Protein AF-A0A815KUH8-F1 (afdb_monomer_lite)

Secondary structure (DSSP, 8-state):
-TTSEE-S---GGGEEEE--TTS-GGG-EEEE--GGG-EETT-TTS--TT-TT-TTTSTTTTTTT-SS-GGGS-GGGGSS-GGG--HHHHHHHHHHHH-THHHHHHHHHHHHHHHH-----S-SS-TT---GGGSHHHHHHHHHHHHHHHHHTT--TTTHHHHHHHHHHHHHHHHHHHTS-GGGSPPHHHHHHHHHHHHHHHS---S-HHHHHHHHHHHHH-TT--S--TT--HHHHHHHHHHHHHHHHHHHHHHH-TTEEEES-S--EEE-TT-TTEEEEEEEEEEEETTEEEEEEEEEEEEE-TTS--EEEEEEEEETTEEEEEEEEEE-HHHHTT--HHHHHHHHHHHHHHHHHS---

pLDDT: mean 70.58, std 14.93, range [36.62, 94.56]

InterPro domains:
  IPR000719 Protein kinase domain [PS50011] (1-203)
  IPR008271 Serine/threonine-protein kinase, active site [PS00108] (5-17)
  IPR011009 Protein kinase-like domain superfamily [SSF56112] (1-126)

Structure (mmCIF, N/CA/C/O backbone):
data_AF-A0A815KUH8-F1
#
_entry.id   AF-A0A815KUH8-F1
#
loop_
_atom_site.group_PDB
_atom_site.id
_atom_site.type_symbol
_atom_site.label_atom_id
_atom_site.label_alt_id
_atom_site.label_comp_id
_atom_site.label_asym_id
_atom_site.label_entity_id
_atom_site.label_seq_id
_atom_site.pdbx_PDB_ins_code
_atom_site.Cartn_x
_atom_site.Cartn_y
_atom_site.Cartn_z
_atom_site.occupancy
_atom_site.B_iso_or_equiv
_atom_site.auth_seq_id
_atom_site.auth_comp_id
_atom_site.auth_asym_id
_atom_site.auth_atom_id
_atom_site.pdbx_PDB_model_num
ATOM 1 N N . HIS A 1 1 ? -4.050 -6.808 -8.024 1.00 79.81 1 HIS A N 1
ATOM 2 C CA . HIS A 1 1 ? -2.701 -7.176 -8.506 1.00 79.81 1 HIS A CA 1
ATOM 3 C C . HIS A 1 1 ? -2.435 -8.672 -8.569 1.00 79.81 1 HIS A C 1
ATOM 5 O O . HIS A 1 1 ? -1.847 -9.075 -9.556 1.00 79.81 1 HIS A O 1
ATOM 11 N N . ALA A 1 2 ? -2.923 -9.505 -7.639 1.00 76.75 2 ALA A N 1
ATOM 12 C CA . ALA A 1 2 ? -2.721 -10.969 -7.655 1.00 76.75 2 ALA A CA 1
ATOM 13 C C . ALA A 1 2 ? -3.034 -11.692 -8.990 1.00 76.75 2 ALA A C 1
ATOM 15 O O . ALA A 1 2 ? -2.512 -12.766 -9.257 1.00 76.75 2 ALA A O 1
ATOM 16 N N . LYS A 1 3 ? -3.869 -11.103 -9.858 1.00 79.50 3 LYS A N 1
ATOM 17 C CA . LYS A 1 3 ? -4.164 -11.608 -11.212 1.00 79.50 3 LYS A CA 1
ATOM 18 C C . LYS A 1 3 ? -3.205 -11.095 -12.306 1.00 79.50 3 LYS A C 1
ATOM 20 O O . LYS A 1 3 ? -3.557 -11.166 -13.476 1.00 79.50 3 LYS A O 1
ATOM 25 N N . GLY A 1 4 ? -2.069 -10.495 -11.945 1.00 79.19 4 GLY A N 1
ATOM 26 C CA . GLY A 1 4 ? -1.145 -9.843 -12.885 1.00 79.19 4 GLY A CA 1
ATOM 27 C C . GLY A 1 4 ? -1.693 -8.555 -13.518 1.00 79.19 4 GLY A C 1
ATOM 28 O O . GLY A 1 4 ? -1.189 -8.110 -14.542 1.00 79.19 4 GLY A O 1
ATOM 29 N N . VAL A 1 5 ? -2.754 -7.959 -12.954 1.00 83.81 5 VAL A N 1
ATOM 30 C CA . VAL A 1 5 ? -3.423 -6.766 -13.513 1.00 83.81 5 VAL A CA 1
ATOM 31 C C . VAL A 1 5 ? -3.150 -5.536 -12.659 1.00 83.81 5 VAL A C 1
ATOM 33 O O . VAL A 1 5 ? -3.483 -5.559 -11.471 1.00 83.81 5 VAL A O 1
ATOM 36 N N . VAL A 1 6 ? -2.638 -4.468 -13.279 1.00 84.38 6 VAL A N 1
ATOM 37 C CA . VAL A 1 6 ? -2.450 -3.121 -12.702 1.00 84.38 6 VAL A CA 1
ATOM 38 C C . VAL A 1 6 ? -3.418 -2.152 -13.378 1.00 84.38 6 VAL A C 1
ATOM 40 O O . VAL A 1 6 ? -3.463 -2.086 -14.601 1.00 84.38 6 VAL A O 1
ATOM 43 N N . HIS A 1 7 ? -4.211 -1.396 -12.622 1.00 88.75 7 HIS A N 1
ATOM 44 C CA . HIS A 1 7 ? -5.289 -0.569 -13.170 1.00 88.75 7 HIS A CA 1
ATOM 45 C C . HIS A 1 7 ? -4.787 0.724 -13.829 1.00 88.75 7 HIS A C 1
ATOM 47 O O . HIS A 1 7 ? -5.290 1.112 -14.883 1.00 88.75 7 HIS A O 1
ATOM 53 N N . ARG A 1 8 ? -3.801 1.393 -13.220 1.00 84.38 8 ARG A N 1
ATOM 54 C CA . ARG A 1 8 ? -3.125 2.626 -13.678 1.00 84.38 8 ARG A CA 1
ATOM 55 C C . ARG A 1 8 ? -3.986 3.893 -13.766 1.00 84.38 8 ARG A C 1
ATOM 57 O O . ARG A 1 8 ? -3.487 4.929 -14.197 1.00 84.38 8 ARG A O 1
ATOM 64 N N . ASP A 1 9 ? -5.253 3.835 -13.368 1.00 86.50 9 ASP A N 1
ATOM 65 C CA . ASP A 1 9 ? -6.188 4.972 -13.425 1.00 86.50 9 ASP A CA 1
ATOM 66 C C . ASP A 1 9 ? -7.210 4.908 -12.284 1.00 86.50 9 ASP A C 1
ATOM 68 O O . ASP A 1 9 ? -8.407 5.122 -12.469 1.00 86.50 9 ASP A O 1
ATOM 72 N N . ILE A 1 10 ? -6.745 4.570 -11.082 1.00 89.25 10 ILE A N 1
ATOM 73 C CA . ILE A 1 10 ? -7.586 4.619 -9.889 1.00 89.25 10 ILE A CA 1
ATOM 74 C C . ILE A 1 10 ? -7.831 6.089 -9.521 1.00 89.25 10 ILE A C 1
ATOM 76 O O . ILE A 1 10 ? -6.906 6.872 -9.315 1.00 89.25 10 ILE A O 1
ATOM 80 N N . LYS A 1 11 ? -9.101 6.486 -9.465 1.00 88.44 11 LYS A N 1
ATOM 81 C CA . LYS A 1 11 ? -9.554 7.845 -9.128 1.00 88.44 11 LYS A CA 1
ATOM 82 C C . LYS A 1 11 ? -11.025 7.798 -8.707 1.00 88.44 11 LYS A C 1
ATOM 84 O O . LYS A 1 11 ? -11.705 6.845 -9.077 1.00 88.44 11 LYS A O 1
ATOM 89 N N . PRO A 1 12 ? -11.562 8.822 -8.018 1.00 89.75 12 PRO A N 1
ATOM 90 C CA . PRO A 1 12 ? -12.926 8.772 -7.486 1.00 89.75 12 PRO A CA 1
ATOM 91 C C . PRO A 1 12 ? -14.016 8.442 -8.517 1.00 89.75 12 PRO A C 1
ATOM 93 O O . PRO A 1 12 ? -14.928 7.689 -8.211 1.00 89.75 12 PRO A O 1
ATOM 96 N N . ILE A 1 13 ? -13.907 8.945 -9.752 1.00 89.19 13 ILE A N 1
ATOM 97 C CA . ILE A 1 13 ? -14.888 8.664 -10.819 1.00 89.19 13 ILE A CA 1
ATOM 98 C C . ILE A 1 13 ? -14.873 7.198 -11.301 1.00 89.19 13 ILE A C 1
ATOM 100 O O . ILE A 1 13 ? -15.851 6.744 -11.883 1.00 89.19 13 ILE A O 1
ATOM 104 N N . ASN A 1 14 ? -13.799 6.455 -11.015 1.00 93.25 14 ASN A N 1
ATOM 105 C CA . ASN A 1 14 ? -13.639 5.038 -11.356 1.00 93.25 14 ASN A CA 1
ATOM 106 C C . ASN A 1 14 ? -13.973 4.111 -10.169 1.00 93.25 14 ASN A C 1
ATOM 108 O O . ASN A 1 14 ? -13.653 2.923 -10.195 1.00 93.25 14 ASN A O 1
ATOM 112 N N . LEU A 1 15 ? -14.606 4.646 -9.119 1.00 93.38 15 LEU A N 1
ATOM 113 C CA . LEU A 1 15 ? -15.076 3.896 -7.958 1.00 93.38 15 LEU A CA 1
ATOM 114 C C . LEU A 1 15 ? -16.600 4.013 -7.862 1.00 93.38 15 LEU A C 1
ATOM 116 O O . LEU A 1 15 ? -17.138 5.104 -7.674 1.00 93.38 15 LEU A O 1
ATOM 120 N N . LEU A 1 16 ? -17.300 2.886 -7.970 1.00 93.50 16 LEU A N 1
ATOM 121 C CA . LEU A 1 16 ? -18.734 2.814 -7.705 1.00 93.50 16 LEU A CA 1
ATOM 122 C C . LEU A 1 16 ? -18.965 2.429 -6.251 1.00 93.50 16 LEU A C 1
ATOM 124 O O . LEU A 1 16 ? -18.347 1.494 -5.750 1.00 93.50 16 LEU A O 1
ATOM 128 N N . VAL A 1 17 ? -19.889 3.121 -5.595 1.00 92.00 17 VAL A N 1
ATOM 129 C CA . VAL A 1 17 ? -20.304 2.804 -4.228 1.00 92.00 17 VAL A CA 1
ATOM 130 C C . VAL A 1 17 ? -21.679 2.154 -4.290 1.00 92.00 17 VAL A C 1
ATOM 132 O O . VAL A 1 17 ? -22.651 2.790 -4.698 1.00 92.00 17 VAL A O 1
ATOM 135 N N . SER A 1 18 ? -21.753 0.886 -3.899 1.00 91.25 18 SER A N 1
ATOM 136 C CA . SER A 1 18 ? -23.008 0.177 -3.676 1.00 91.25 18 SER A CA 1
ATOM 137 C C . SER A 1 18 ? -23.374 0.306 -2.206 1.00 91.25 18 SER A C 1
ATOM 139 O O . SER A 1 18 ? -22.630 -0.131 -1.331 1.00 91.25 18 SER A O 1
ATOM 141 N N . CYS A 1 19 ? -24.507 0.939 -1.927 1.00 87.12 19 CYS A N 1
ATOM 142 C CA . CYS A 1 19 ? -25.014 1.108 -0.575 1.00 87.12 19 CYS A CA 1
ATOM 143 C C . CYS A 1 19 ? -26.530 0.918 -0.602 1.00 87.12 19 CYS A C 1
ATOM 145 O O . CYS A 1 19 ? -27.227 1.602 -1.357 1.00 87.12 19 CYS A O 1
ATOM 147 N N . ASP A 1 20 ? -27.040 -0.019 0.198 1.00 85.12 20 ASP A N 1
ATOM 148 C CA . ASP A 1 20 ? -28.472 -0.088 0.474 1.00 85.12 20 ASP A CA 1
ATOM 149 C C . ASP A 1 20 ? -28.821 1.057 1.428 1.00 85.12 20 ASP A C 1
ATOM 151 O O . ASP A 1 20 ? -28.221 1.201 2.490 1.00 85.12 20 ASP A O 1
ATOM 155 N N . VAL A 1 21 ? -29.810 1.866 1.049 1.00 81.44 21 VAL A N 1
ATOM 156 C CA . VAL A 1 21 ? -30.283 3.028 1.817 1.00 81.44 21 VAL A CA 1
ATOM 157 C C . VAL A 1 21 ? -30.709 2.640 3.239 1.00 81.44 21 VAL A C 1
ATOM 159 O O . VAL A 1 21 ? -30.690 3.480 4.137 1.00 81.44 21 VAL A O 1
ATOM 162 N N . ASN A 1 22 ? -31.090 1.377 3.450 1.00 83.88 22 ASN A N 1
ATOM 163 C CA . ASN A 1 22 ? -31.514 0.858 4.748 1.00 83.88 22 ASN A CA 1
ATOM 164 C C . ASN A 1 22 ? -30.410 0.103 5.503 1.00 83.88 22 ASN A C 1
ATOM 166 O O . ASN A 1 22 ? -30.633 -0.287 6.652 1.00 83.88 22 ASN A O 1
ATOM 170 N N . ALA A 1 23 ? -29.254 -0.135 4.882 1.00 79.25 23 ALA A N 1
ATOM 171 C CA . ALA A 1 23 ? -28.145 -0.832 5.515 1.00 79.25 23 ALA A CA 1
ATOM 172 C C . ALA A 1 23 ? -27.168 0.158 6.179 1.00 79.25 23 ALA A C 1
ATOM 174 O O . ALA A 1 23 ? -27.081 1.320 5.772 1.00 79.25 23 ALA A O 1
ATOM 175 N N . PRO A 1 24 ? -26.431 -0.274 7.219 1.00 76.62 24 PRO A N 1
ATOM 176 C CA . PRO A 1 24 ? -25.364 0.530 7.802 1.00 76.62 24 PRO A CA 1
ATOM 177 C C . PRO A 1 24 ? -24.314 0.902 6.745 1.00 76.62 24 PRO A C 1
ATOM 179 O O . PRO A 1 24 ? -23.980 0.093 5.884 1.00 76.62 24 PRO A O 1
ATOM 182 N N . ILE A 1 25 ? -23.754 2.111 6.811 1.00 74.88 25 ILE A N 1
ATOM 183 C CA . ILE A 1 25 ? -22.770 2.577 5.818 1.00 74.88 25 ILE A CA 1
ATOM 184 C C . ILE A 1 25 ? -21.497 1.717 5.804 1.00 74.88 25 ILE A C 1
ATOM 186 O O . ILE A 1 25 ? -20.798 1.645 4.799 1.00 74.88 25 ILE A O 1
ATOM 190 N N . GLU A 1 26 ? -21.217 1.024 6.905 1.00 72.94 26 GLU A N 1
ATOM 191 C CA . GLU A 1 26 ? -20.121 0.072 7.051 1.00 72.94 26 GLU A CA 1
ATOM 192 C C . GLU A 1 26 ? -20.285 -1.167 6.162 1.00 72.94 26 GLU A C 1
ATOM 194 O O . GLU A 1 26 ? -19.312 -1.887 5.948 1.00 72.94 26 GLU A O 1
ATOM 199 N N . THR A 1 27 ? -21.492 -1.422 5.643 1.00 77.50 27 THR A N 1
ATOM 200 C CA . THR A 1 27 ? -21.754 -2.483 4.661 1.00 77.50 27 THR A CA 1
ATOM 201 C C . THR A 1 27 ? -21.706 -1.974 3.223 1.00 77.50 27 THR A C 1
ATOM 203 O O . THR A 1 27 ? -22.046 -2.726 2.313 1.00 77.50 27 THR A O 1
ATOM 206 N N . ALA A 1 28 ? -21.347 -0.705 2.998 1.00 86.00 28 ALA A N 1
ATOM 207 C CA . ALA A 1 28 ? -21.173 -0.187 1.651 1.00 86.00 28 ALA A CA 1
ATOM 208 C C . ALA A 1 28 ? -20.002 -0.897 0.961 1.00 86.00 28 ALA A C 1
ATOM 210 O O . ALA A 1 28 ? -18.913 -1.037 1.520 1.00 86.00 28 ALA A O 1
ATOM 211 N N . GLU A 1 29 ? -20.222 -1.313 -0.278 1.00 88.56 29 GLU A N 1
ATOM 212 C CA . GLU A 1 29 ? -19.216 -1.973 -1.100 1.00 88.56 29 GLU A CA 1
ATOM 213 C C . GLU A 1 29 ? -18.670 -0.987 -2.130 1.00 88.56 29 GLU A C 1
ATOM 215 O O . GLU A 1 29 ? -19.421 -0.229 -2.752 1.00 88.56 29 GLU A O 1
ATOM 220 N N . ILE A 1 30 ? -17.352 -1.006 -2.331 1.00 90.75 30 ILE A N 1
ATOM 221 C CA . ILE A 1 30 ? -16.681 -0.176 -3.331 1.00 90.75 30 ILE A CA 1
ATOM 222 C C . ILE A 1 30 ? -16.212 -1.075 -4.471 1.00 90.75 30 ILE A C 1
ATOM 224 O O . ILE A 1 30 ? -15.398 -1.975 -4.275 1.00 90.75 30 ILE A O 1
ATOM 228 N N . TYR A 1 31 ? -16.702 -0.797 -5.674 1.00 93.75 31 TYR A N 1
ATOM 229 C CA . TYR A 1 31 ? -16.341 -1.505 -6.894 1.00 93.75 31 TYR A CA 1
ATOM 230 C C . TYR A 1 31 ? -15.423 -0.639 -7.750 1.00 93.75 31 TYR A C 1
ATOM 232 O O . TYR A 1 31 ? -15.769 0.485 -8.115 1.00 93.75 31 TYR A O 1
ATOM 240 N N . VAL A 1 32 ? -14.262 -1.182 -8.105 1.00 93.69 32 VAL A N 1
ATOM 241 C CA . VAL A 1 32 ? -13.340 -0.555 -9.057 1.00 93.69 32 VAL A CA 1
ATOM 242 C C . VAL A 1 32 ? -13.814 -0.853 -10.480 1.00 93.69 32 VAL A C 1
ATOM 244 O O . VAL A 1 32 ? -14.068 -2.010 -10.820 1.00 93.69 32 VAL A O 1
ATOM 247 N N . ILE A 1 33 ? -13.934 0.183 -11.307 1.00 94.06 33 ILE A N 1
ATOM 248 C CA . ILE A 1 33 ? -14.386 0.097 -12.702 1.00 94.06 33 ILE A CA 1
ATOM 249 C C . ILE A 1 33 ? -13.399 0.785 -13.651 1.00 94.06 33 ILE A C 1
ATOM 251 O O . ILE A 1 33 ? -12.510 1.495 -13.211 1.00 94.06 33 ILE A O 1
ATOM 255 N N . ASP A 1 34 ? -13.622 0.633 -14.959 1.00 88.88 34 ASP A N 1
ATOM 256 C CA . ASP A 1 34 ? -12.834 1.274 -16.024 1.00 88.88 34 ASP A CA 1
ATOM 257 C C . ASP A 1 34 ? -11.366 0.807 -16.115 1.00 88.88 34 ASP A C 1
ATOM 259 O O . ASP A 1 34 ? -10.404 1.569 -16.043 1.00 88.88 34 ASP A O 1
ATOM 263 N N . PHE A 1 35 ? -11.195 -0.487 -16.391 1.00 88.75 35 PHE A N 1
ATOM 264 C CA . PHE A 1 35 ? -9.897 -1.109 -16.679 1.00 88.75 35 PHE A CA 1
ATOM 265 C C . PHE A 1 35 ? -9.373 -0.800 -18.096 1.00 88.75 35 PHE A C 1
ATOM 267 O O . PHE A 1 35 ? -8.458 -1.477 -18.569 1.00 88.75 35 PHE A O 1
ATOM 274 N N . GLY A 1 36 ? -9.924 0.199 -18.798 1.00 82.19 36 GLY A N 1
ATOM 275 C CA . GLY A 1 36 ? -9.525 0.558 -20.166 1.00 82.19 36 GLY A CA 1
ATOM 276 C C . GLY A 1 36 ? -8.060 0.991 -20.290 1.00 82.19 36 GLY A C 1
ATOM 277 O O . GLY A 1 36 ? -7.472 0.892 -21.365 1.00 82.19 36 GLY A O 1
ATOM 278 N N . LEU A 1 37 ? -7.461 1.426 -19.177 1.00 79.19 37 LEU A N 1
ATOM 279 C CA . LEU A 1 37 ? -6.047 1.775 -19.065 1.00 79.19 37 LEU A CA 1
ATOM 280 C C . LEU A 1 37 ? -5.226 0.735 -18.301 1.00 79.19 37 LEU A C 1
ATOM 282 O O . LEU A 1 37 ? -4.068 1.006 -17.998 1.00 79.19 37 LEU A O 1
ATOM 286 N N . SER A 1 38 ? -5.764 -0.447 -18.009 1.00 83.69 38 SER A N 1
ATOM 287 C CA . SER A 1 38 ? -5.038 -1.474 -17.258 1.00 83.69 38 SER A CA 1
ATOM 288 C C . SER A 1 38 ? -3.821 -2.029 -18.015 1.00 83.69 38 SER A C 1
ATOM 290 O O . SER A 1 38 ? -3.730 -1.929 -19.237 1.00 83.69 38 SER A O 1
ATOM 292 N N . TYR A 1 39 ? -2.842 -2.531 -17.265 1.00 81.69 39 TYR A N 1
ATOM 293 C CA . TYR A 1 39 ? -1.729 -3.362 -17.727 1.00 81.69 39 TYR A CA 1
ATOM 294 C C . TYR A 1 39 ? -1.983 -4.795 -17.258 1.00 81.69 39 TYR A C 1
ATOM 296 O O . TYR A 1 39 ? -2.408 -4.985 -16.115 1.00 81.69 39 TYR A O 1
ATOM 304 N N . ILE A 1 40 ? -1.732 -5.778 -18.121 1.00 81.50 40 ILE A N 1
ATOM 305 C CA . ILE A 1 40 ? -1.941 -7.201 -17.849 1.00 81.50 40 ILE A CA 1
ATOM 306 C C . ILE A 1 40 ? -0.650 -7.954 -18.162 1.00 81.50 40 ILE A C 1
ATOM 308 O O . ILE A 1 40 ? -0.232 -8.069 -19.314 1.00 81.50 40 ILE A O 1
ATOM 312 N N . GLU A 1 41 ? -0.038 -8.508 -17.123 1.00 68.06 41 GLU A N 1
ATOM 313 C CA . GLU A 1 41 ? 1.156 -9.335 -17.230 1.00 68.06 41 GLU A CA 1
ATOM 314 C C . GLU A 1 41 ? 0.902 -10.556 -18.136 1.00 68.06 41 GLU A C 1
ATOM 316 O O . GLU A 1 41 ? -0.143 -11.203 -18.053 1.00 68.06 41 GLU A O 1
ATOM 321 N N . ASN A 1 42 ? 1.864 -10.875 -19.010 1.00 63.38 42 ASN A N 1
ATOM 322 C CA . ASN A 1 42 ? 1.830 -12.013 -19.945 1.00 63.38 42 ASN A CA 1
ATOM 323 C C . ASN A 1 42 ? 0.803 -11.941 -21.089 1.00 63.38 42 ASN A C 1
ATOM 325 O O . ASN A 1 42 ? 0.486 -12.966 -21.697 1.00 63.38 42 ASN A O 1
ATOM 329 N N . ARG A 1 43 ? 0.302 -10.752 -21.440 1.00 58.91 43 ARG A N 1
ATOM 330 C CA . ARG A 1 43 ? -0.521 -10.574 -22.644 1.00 58.91 43 ARG A CA 1
ATOM 331 C C . ARG A 1 43 ? 0.338 -10.067 -23.810 1.00 58.91 43 ARG A C 1
ATOM 333 O O . ARG A 1 43 ? 0.861 -8.962 -23.752 1.00 58.91 43 ARG A O 1
ATOM 340 N N . GLU A 1 44 ? 0.464 -10.861 -24.879 1.00 50.47 44 GLU A N 1
ATOM 341 C CA . GLU A 1 44 ? 1.235 -10.498 -26.092 1.00 50.47 44 GLU A CA 1
ATOM 342 C C . GLU A 1 44 ? 0.698 -9.231 -26.788 1.00 50.47 44 GLU A C 1
ATOM 344 O O . GLU A 1 44 ? 1.456 -8.491 -27.411 1.00 50.47 44 GLU A O 1
ATOM 349 N N . ASP A 1 45 ? -0.602 -8.962 -26.629 1.00 50.34 45 ASP A N 1
ATOM 350 C CA . ASP A 1 45 ? -1.309 -7.809 -27.197 1.00 50.34 45 ASP A CA 1
ATOM 351 C C . ASP A 1 45 ? -1.359 -6.593 -26.263 1.00 50.34 45 ASP A C 1
ATOM 353 O O . ASP A 1 45 ? -2.030 -5.604 -26.587 1.00 50.34 45 ASP A O 1
ATOM 357 N N . ASP A 1 46 ? -0.741 -6.658 -25.075 1.00 51.38 46 ASP A N 1
ATOM 358 C CA . ASP A 1 46 ? -0.791 -5.518 -24.167 1.00 51.38 46 ASP A CA 1
ATOM 359 C C . ASP A 1 46 ? -0.099 -4.348 -24.851 1.00 51.38 46 ASP A C 1
ATOM 361 O O . ASP A 1 46 ? 1.073 -4.454 -25.218 1.00 51.38 46 ASP A O 1
ATOM 365 N N . VAL A 1 47 ? -0.875 -3.282 -25.103 1.00 50.16 47 VAL A N 1
ATOM 366 C CA . VAL A 1 47 ? -0.516 -2.169 -25.989 1.00 50.16 47 VAL A CA 1
ATOM 367 C C . VAL A 1 47 ? 0.940 -1.833 -25.763 1.00 50.16 47 VAL A C 1
ATOM 369 O O . VAL A 1 47 ? 1.301 -1.342 -24.692 1.00 50.16 47 VAL A O 1
ATOM 372 N N . ASP A 1 48 ? 1.760 -2.158 -26.761 1.00 46.62 48 ASP A N 1
ATOM 373 C CA . ASP A 1 48 ? 3.198 -2.079 -26.647 1.00 46.62 48 ASP A CA 1
ATOM 374 C C . ASP A 1 48 ? 3.607 -0.609 -26.512 1.00 46.62 48 ASP A C 1
ATOM 376 O O . ASP A 1 48 ? 3.907 0.087 -27.487 1.00 46.62 48 ASP A O 1
ATOM 380 N N . LEU A 1 49 ? 3.596 -0.118 -25.270 1.00 47.50 49 LEU A N 1
ATOM 381 C CA . LEU A 1 49 ? 4.076 1.202 -24.882 1.00 47.50 49 LEU A CA 1
ATOM 382 C C . LEU A 1 49 ? 5.580 1.341 -25.168 1.00 47.50 49 LEU A C 1
ATOM 384 O O . LEU A 1 49 ? 6.111 2.443 -25.034 1.00 47.50 49 LEU A O 1
ATOM 388 N N . THR A 1 50 ? 6.263 0.253 -25.558 1.00 41.12 50 THR A N 1
ATOM 389 C CA . THR A 1 50 ? 7.658 0.259 -26.006 1.00 41.12 50 THR A CA 1
ATOM 390 C C . THR A 1 50 ? 7.809 0.593 -27.493 1.00 41.12 50 THR A C 1
ATOM 392 O O . THR A 1 50 ? 8.893 1.003 -27.913 1.00 41.12 50 THR A O 1
ATOM 395 N N . SER A 1 51 ? 6.727 0.563 -28.284 1.00 44.06 51 SER A N 1
ATOM 396 C CA . SER A 1 51 ? 6.737 0.953 -29.701 1.00 44.06 51 SER A CA 1
ATOM 397 C C . SER A 1 51 ? 6.733 2.483 -29.881 1.00 44.06 51 SER A C 1
ATOM 399 O O . SER A 1 51 ? 5.866 3.091 -30.508 1.00 44.06 51 SER A O 1
ATOM 401 N N . PHE A 1 52 ? 7.775 3.143 -29.365 1.00 47.81 52 PHE A N 1
ATOM 402 C CA . PHE A 1 52 ? 8.041 4.582 -29.516 1.00 47.81 52 PHE A CA 1
ATOM 403 C C . PHE A 1 52 ? 8.227 5.044 -30.982 1.00 47.81 52 PHE A C 1
ATOM 405 O O . PHE A 1 52 ? 8.469 6.231 -31.224 1.00 47.81 52 PHE A O 1
ATOM 412 N N . GLU A 1 53 ? 8.140 4.129 -31.952 1.00 40.91 53 GLU A N 1
ATOM 413 C CA . GLU A 1 53 ? 8.381 4.355 -33.380 1.00 40.91 53 GLU A CA 1
ATOM 414 C C . GLU A 1 53 ? 7.103 4.581 -34.210 1.00 40.91 53 GLU A C 1
ATOM 416 O O . GLU A 1 53 ? 7.182 5.191 -35.275 1.00 40.91 53 GLU A O 1
ATOM 421 N N . LYS A 1 54 ? 5.899 4.231 -33.729 1.00 41.69 54 LYS A N 1
ATOM 422 C CA . LYS A 1 54 ? 4.634 4.596 -34.416 1.00 41.69 54 LYS A CA 1
ATOM 423 C C . LYS A 1 54 ? 4.115 5.959 -33.937 1.00 41.69 54 LYS A C 1
ATOM 425 O O . LYS A 1 54 ? 3.050 6.088 -33.337 1.00 41.69 54 LYS A O 1
ATOM 430 N N . LYS A 1 55 ? 4.919 6.991 -34.200 1.00 43.00 55 LYS A N 1
ATOM 431 C CA . LYS A 1 55 ? 4.890 8.306 -33.538 1.00 43.00 55 LYS A CA 1
ATOM 432 C C . LYS A 1 55 ? 3.858 9.339 -34.012 1.00 43.00 55 LYS A C 1
ATOM 434 O O . LYS A 1 55 ? 3.736 10.359 -33.355 1.00 43.00 55 LYS A O 1
ATOM 439 N N . GLU A 1 56 ? 3.084 9.127 -35.076 1.00 40.28 56 GLU A N 1
ATOM 440 C CA . GLU A 1 56 ? 2.190 10.200 -35.578 1.00 40.28 56 GLU A CA 1
ATOM 441 C C . GLU A 1 56 ? 0.696 10.001 -35.299 1.00 40.28 56 GLU A C 1
ATOM 443 O O . GLU A 1 56 ? -0.035 10.982 -35.194 1.00 40.28 56 GLU A O 1
ATOM 448 N N . LYS A 1 57 ? 0.220 8.768 -35.090 1.00 38.97 57 LYS A N 1
ATOM 449 C CA . LYS A 1 57 ? -1.207 8.532 -34.791 1.00 38.97 57 LYS A CA 1
ATOM 450 C C . LYS A 1 57 ? -1.543 8.610 -33.299 1.00 38.97 57 LYS A C 1
ATOM 452 O O . LYS A 1 57 ? -2.673 8.928 -32.949 1.00 38.97 57 LYS A O 1
ATOM 457 N N . TYR A 1 58 ? -0.555 8.366 -32.437 1.00 39.34 58 TYR A N 1
ATOM 458 C CA . TYR A 1 58 ? -0.710 8.377 -30.978 1.00 39.34 58 TYR A CA 1
ATOM 459 C C . TYR A 1 58 ? -0.298 9.698 -30.318 1.00 39.34 58 TYR A C 1
ATOM 461 O O . TYR A 1 58 ? -0.668 9.922 -29.175 1.00 39.34 58 TYR A O 1
ATOM 469 N N . GLU A 1 59 ? 0.420 10.594 -31.010 1.00 38.56 59 GLU A N 1
ATOM 470 C CA . GLU A 1 59 ? 0.749 11.930 -30.479 1.00 38.56 59 GLU A CA 1
ATOM 471 C C . GLU A 1 59 ? -0.465 12.886 -30.473 1.00 38.56 59 GLU A C 1
ATOM 473 O O . GLU A 1 59 ? -0.473 13.843 -29.702 1.00 38.56 59 GLU A O 1
ATOM 478 N N . GLN A 1 60 ? -1.517 12.610 -31.260 1.00 38.47 60 GLN A N 1
ATOM 479 C CA . GLN A 1 60 ? -2.788 13.357 -31.208 1.00 38.47 60 GLN A CA 1
ATOM 480 C C . GLN A 1 60 ? -3.723 12.897 -30.084 1.00 38.47 60 GLN A C 1
ATOM 482 O O . GLN A 1 60 ? -4.534 13.680 -29.594 1.00 38.47 60 GLN A O 1
ATOM 487 N N . THR A 1 61 ? -3.606 11.648 -29.637 1.00 36.78 61 THR A N 1
ATOM 488 C CA . THR A 1 61 ? -4.242 11.202 -28.399 1.00 36.78 61 THR A CA 1
ATOM 489 C C . THR A 1 61 ? -3.282 11.514 -27.269 1.00 36.78 61 THR A C 1
ATOM 491 O O . THR A 1 61 ? -2.258 10.863 -27.137 1.00 36.78 61 THR A O 1
ATOM 494 N N . CYS A 1 62 ? -3.584 12.524 -26.471 1.00 37.91 62 CYS A N 1
ATOM 495 C CA . CYS A 1 62 ? -2.795 13.047 -25.362 1.00 37.91 62 CYS A CA 1
ATOM 496 C C . CYS A 1 62 ? -2.422 12.022 -24.248 1.00 37.91 62 CYS A C 1
ATOM 498 O O . CYS A 1 62 ? -2.476 12.366 -23.079 1.00 37.91 62 CYS A O 1
ATOM 500 N N . PHE A 1 63 ? -2.016 10.780 -24.518 1.00 39.38 63 PHE A N 1
ATOM 501 C CA . PHE A 1 63 ? -1.826 9.689 -23.550 1.00 39.38 63 PHE A CA 1
ATOM 502 C C . PHE A 1 63 ? -0.775 9.981 -22.468 1.00 39.38 63 PHE A C 1
ATOM 504 O O . PHE A 1 63 ? -0.927 9.551 -21.334 1.00 39.38 63 PHE A O 1
ATOM 511 N N . GLY A 1 64 ? 0.272 10.759 -22.766 1.00 38.72 64 GLY A N 1
ATOM 512 C CA . GLY A 1 64 ? 1.238 11.203 -21.745 1.00 38.72 64 GLY A CA 1
ATOM 513 C C . GLY A 1 64 ? 0.696 12.302 -20.820 1.00 38.72 64 GLY A C 1
ATOM 514 O O . GLY A 1 64 ? 1.104 12.402 -19.666 1.00 38.72 64 GLY A O 1
ATOM 515 N N . ALA A 1 65 ? -0.257 13.100 -21.307 1.00 40.03 65 ALA A N 1
ATOM 516 C CA . ALA A 1 65 ? -0.930 14.143 -20.535 1.00 40.03 65 ALA A CA 1
ATOM 517 C C . ALA A 1 65 ? -2.228 13.642 -19.860 1.00 40.03 65 ALA A C 1
ATOM 519 O O . ALA A 1 65 ? -2.658 14.223 -18.868 1.00 40.03 65 ALA A O 1
ATOM 520 N N . THR A 1 66 ? -2.804 12.524 -20.319 1.00 42.44 66 THR A N 1
ATOM 521 C CA . THR A 1 66 ? -4.196 12.103 -20.044 1.00 42.44 66 THR A CA 1
ATOM 522 C C . THR A 1 66 ? -4.271 10.703 -19.422 1.00 42.44 66 THR A C 1
ATOM 524 O O . THR A 1 66 ? -4.929 9.818 -19.949 1.00 42.44 66 THR A O 1
ATOM 527 N N . ILE A 1 67 ? -3.587 10.474 -18.302 1.00 46.94 67 ILE A N 1
ATOM 528 C CA . ILE A 1 67 ? -3.833 9.311 -17.429 1.00 46.94 67 ILE A CA 1
ATOM 529 C C . ILE A 1 67 ? -4.311 9.847 -16.078 1.00 46.94 67 ILE A C 1
ATOM 531 O O . ILE A 1 67 ? -3.515 10.086 -15.184 1.00 46.94 67 ILE A O 1
ATOM 535 N N . GLY A 1 68 ? -5.596 10.165 -15.943 1.00 51.09 68 GLY A N 1
ATOM 536 C CA . GLY A 1 68 ? -6.160 10.632 -14.668 1.00 51.09 68 GLY A CA 1
ATOM 537 C C . GLY A 1 68 ? -5.654 12.000 -14.174 1.00 51.09 68 GLY A C 1
ATOM 538 O O . GLY A 1 68 ? -4.763 12.626 -14.758 1.00 51.09 68 GLY A O 1
ATOM 539 N N . ASN A 1 69 ? -6.265 12.505 -13.100 1.00 60.75 69 ASN A N 1
ATOM 540 C CA . ASN A 1 69 ? -5.860 13.757 -12.454 1.00 60.75 69 ASN A CA 1
ATOM 541 C C . ASN A 1 69 ? -4.459 13.578 -11.827 1.00 60.75 69 ASN A C 1
ATOM 543 O O . ASN A 1 69 ? -4.210 12.589 -11.141 1.00 60.75 69 ASN A O 1
ATOM 547 N N . PHE A 1 70 ? -3.549 14.524 -12.091 1.00 67.12 70 PHE A N 1
ATOM 548 C CA . PHE A 1 70 ? -2.141 14.497 -11.673 1.00 67.12 70 PHE A CA 1
ATOM 549 C C . PHE A 1 70 ? -1.942 14.262 -10.177 1.00 67.12 70 PHE A C 1
ATOM 551 O O . PHE A 1 70 ? -0.917 13.710 -9.797 1.00 67.12 70 PHE A O 1
ATOM 558 N N . PHE A 1 71 ? -2.915 14.637 -9.348 1.00 65.31 71 PHE A N 1
ATOM 559 C CA . PHE A 1 71 ? -2.902 14.382 -7.912 1.00 65.31 71 PHE A CA 1
ATOM 560 C C . PHE A 1 71 ? -2.901 12.895 -7.533 1.00 65.31 71 PHE A C 1
ATOM 562 O O . PHE A 1 71 ? -2.314 12.521 -6.526 1.00 65.31 71 PHE A O 1
ATOM 569 N N . PHE A 1 72 ? -3.560 12.046 -8.325 1.00 66.88 72 PHE A N 1
ATOM 570 C CA . PHE A 1 72 ? -3.671 10.610 -8.045 1.00 66.88 72 PHE A CA 1
ATOM 571 C C . PHE A 1 72 ? -2.548 9.797 -8.696 1.00 66.88 72 PHE A C 1
ATOM 573 O O . PHE A 1 72 ? -2.543 8.575 -8.593 1.00 66.88 72 PHE A O 1
ATOM 580 N N . ARG A 1 73 ? -1.614 10.445 -9.403 1.00 70.50 73 ARG A N 1
ATOM 581 C CA . ARG A 1 73 ? -0.495 9.760 -10.064 1.00 70.50 73 ARG A CA 1
ATOM 582 C C . ARG A 1 73 ? 0.643 9.506 -9.079 1.00 70.50 73 ARG A C 1
ATOM 584 O O . ARG A 1 73 ? 0.659 10.028 -7.973 1.00 70.50 73 ARG A O 1
ATOM 591 N N . VAL A 1 74 ? 1.648 8.753 -9.510 1.00 65.94 74 VAL A N 1
ATOM 592 C CA . VAL A 1 74 ? 2.943 8.731 -8.818 1.00 65.94 74 VAL A CA 1
ATOM 593 C C . VAL A 1 74 ? 3.797 9.928 -9.262 1.00 65.94 74 VAL A C 1
ATOM 595 O O . VAL A 1 74 ? 3.738 10.306 -10.439 1.00 65.94 74 VAL A O 1
ATOM 598 N N . PRO A 1 75 ? 4.618 10.529 -8.379 1.00 62.47 75 PRO A N 1
ATOM 599 C CA . PRO A 1 75 ? 5.430 11.706 -8.709 1.00 62.47 75 PRO A CA 1
ATOM 600 C C . PRO A 1 75 ? 6.332 11.529 -9.943 1.00 62.47 75 PRO A C 1
ATOM 602 O O . PRO A 1 75 ? 6.546 12.480 -10.694 1.00 62.47 75 PRO A O 1
ATOM 605 N N . GLN A 1 76 ? 6.809 10.305 -10.195 1.00 67.38 76 GLN A N 1
ATOM 606 C CA . GLN A 1 76 ? 7.654 9.920 -11.336 1.00 67.38 76 GLN A CA 1
ATOM 607 C C . GLN A 1 76 ? 6.990 10.160 -12.690 1.00 67.38 76 GLN A C 1
ATOM 609 O O . GLN A 1 76 ? 7.681 10.382 -13.679 1.00 67.38 76 GLN A O 1
ATOM 614 N N . LEU A 1 77 ? 5.658 10.104 -12.759 1.00 63.31 77 LEU A N 1
ATOM 615 C CA . LEU A 1 77 ? 4.924 10.290 -14.010 1.00 63.31 77 LEU A CA 1
ATOM 616 C C . LEU A 1 77 ? 4.764 11.771 -14.386 1.00 63.31 77 LEU A C 1
ATOM 618 O O . LEU A 1 77 ? 4.224 12.065 -15.453 1.00 63.31 77 LEU A O 1
ATOM 622 N N . ASN A 1 78 ? 5.232 12.692 -13.536 1.00 59.56 78 ASN A N 1
ATOM 623 C CA . ASN A 1 78 ? 5.098 14.136 -13.730 1.00 59.56 78 ASN A CA 1
ATOM 624 C C . ASN A 1 78 ? 6.325 14.787 -14.398 1.00 59.56 78 ASN A C 1
ATOM 626 O O . ASN A 1 78 ? 6.301 15.990 -14.664 1.00 59.56 78 ASN A O 1
ATOM 630 N N . SER A 1 79 ? 7.404 14.041 -14.666 1.00 50.97 79 SER A N 1
ATOM 631 C CA . SER A 1 79 ? 8.672 14.602 -15.143 1.00 50.97 79 SER A CA 1
ATOM 632 C C . SER A 1 79 ? 8.802 14.608 -16.675 1.00 50.97 79 SER A C 1
ATOM 634 O O . SER A 1 79 ? 8.905 13.569 -17.313 1.00 50.97 79 SER A O 1
ATOM 636 N N . ALA A 1 80 ? 8.872 15.830 -17.223 1.00 48.44 80 ALA A N 1
ATOM 637 C CA . ALA A 1 80 ? 9.351 16.227 -18.554 1.00 48.44 80 ALA A CA 1
ATOM 638 C C . ALA A 1 80 ? 8.698 15.579 -19.794 1.00 48.44 80 ALA A C 1
ATOM 640 O O . ALA A 1 80 ? 8.150 14.482 -19.788 1.00 48.44 80 ALA A O 1
ATOM 641 N N . SER A 1 81 ? 8.757 16.287 -20.930 1.00 53.78 81 SER A N 1
ATOM 642 C CA . SER A 1 81 ? 8.287 15.714 -22.192 1.00 53.78 81 SER A CA 1
ATOM 643 C C . SER A 1 81 ? 9.076 14.430 -22.467 1.00 53.78 81 SER A C 1
ATOM 645 O O . SER A 1 81 ? 10.306 14.460 -22.528 1.00 53.78 81 SER A O 1
ATOM 647 N N . ILE A 1 82 ? 8.377 13.313 -22.686 1.00 56.50 82 ILE A N 1
ATOM 648 C CA . ILE A 1 82 ? 8.961 12.003 -23.043 1.00 56.50 82 ILE A CA 1
ATOM 649 C C . ILE A 1 82 ? 9.968 12.126 -24.210 1.00 56.50 82 ILE A C 1
ATOM 651 O O . ILE A 1 82 ? 10.878 11.309 -24.364 1.00 56.50 82 ILE A O 1
ATOM 655 N N . LYS A 1 83 ? 9.837 13.184 -25.026 1.00 55.59 83 LYS A N 1
ATOM 656 C CA . LYS A 1 83 ? 10.732 13.529 -26.136 1.00 55.59 83 LYS A CA 1
ATOM 657 C C . LYS A 1 83 ? 12.171 13.859 -25.699 1.00 55.59 83 LYS A C 1
ATOM 659 O O . LYS A 1 83 ? 13.063 13.720 -26.527 1.00 55.59 83 LYS A O 1
ATOM 664 N N . GLN A 1 84 ? 12.406 14.244 -24.444 1.00 60.38 84 GLN A N 1
ATOM 665 C CA . GLN A 1 84 ? 13.723 14.645 -23.920 1.00 60.38 84 GLN A CA 1
ATOM 666 C C . GLN A 1 84 ? 14.412 13.571 -23.057 1.00 60.38 84 GLN A C 1
ATOM 668 O O . GLN A 1 84 ? 15.559 13.762 -22.669 1.00 60.38 84 GLN A O 1
ATOM 673 N N . MET A 1 85 ? 13.748 12.443 -22.778 1.00 68.25 85 MET A N 1
ATOM 674 C CA . MET A 1 85 ? 14.302 11.357 -21.958 1.00 68.25 85 MET A CA 1
ATOM 675 C C . MET A 1 85 ? 15.249 10.441 -22.746 1.00 68.25 85 MET A C 1
ATOM 677 O O . MET A 1 85 ? 14.982 10.072 -23.897 1.00 68.25 85 MET A O 1
ATOM 681 N N . THR A 1 86 ? 16.319 10.003 -22.089 1.00 75.19 86 THR A N 1
ATOM 682 C CA . THR A 1 86 ? 17.224 8.944 -22.553 1.00 75.19 86 THR A CA 1
ATOM 683 C C . THR A 1 86 ? 16.516 7.583 -22.608 1.00 75.19 86 THR A C 1
ATOM 685 O O . THR A 1 86 ? 15.481 7.369 -21.978 1.00 75.19 86 THR A O 1
ATOM 688 N N . ALA A 1 87 ? 17.075 6.620 -23.351 1.00 71.00 87 ALA A N 1
ATOM 689 C CA . ALA A 1 87 ? 16.524 5.259 -23.418 1.00 71.00 87 ALA A CA 1
ATOM 690 C C . ALA A 1 87 ? 16.460 4.580 -22.035 1.00 71.00 87 ALA A C 1
ATOM 692 O O . ALA A 1 87 ? 15.489 3.900 -21.721 1.00 71.00 87 ALA A O 1
ATOM 693 N N . LYS A 1 88 ? 17.463 4.830 -21.183 1.00 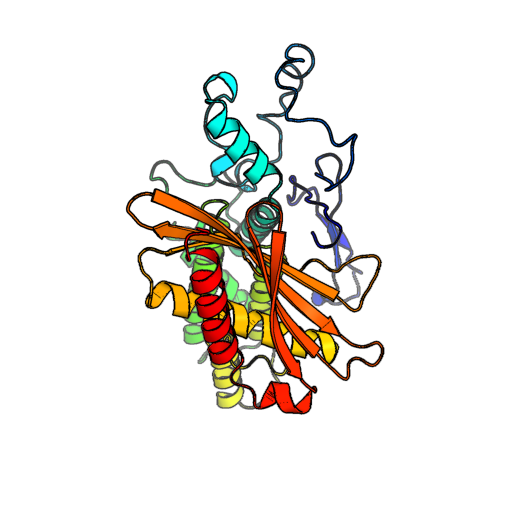69.75 88 LYS A N 1
ATOM 694 C CA . LYS A 1 88 ? 17.509 4.309 -19.814 1.00 69.75 88 LYS A CA 1
ATOM 695 C C . LYS A 1 88 ? 16.374 4.873 -18.953 1.00 69.75 88 LYS A C 1
ATOM 697 O O . LYS A 1 88 ? 15.702 4.111 -18.271 1.00 69.75 88 LYS A O 1
ATOM 702 N N . GLU A 1 89 ? 16.130 6.181 -19.013 1.00 68.25 89 GLU A N 1
ATOM 703 C CA . GLU A 1 89 ? 15.040 6.829 -18.264 1.00 68.25 89 GLU A CA 1
ATOM 704 C C . GLU A 1 89 ? 13.659 6.364 -18.734 1.00 68.25 89 GLU A C 1
ATOM 706 O O . GLU A 1 89 ? 12.754 6.198 -17.920 1.00 68.25 89 GLU A O 1
ATOM 711 N N . LYS A 1 90 ? 13.500 6.096 -20.035 1.00 67.38 90 LYS A N 1
ATOM 712 C CA . LYS A 1 90 ? 12.255 5.537 -20.580 1.00 67.38 90 LYS A CA 1
ATOM 713 C C . LYS A 1 90 ? 11.965 4.136 -20.054 1.00 67.38 90 LYS A C 1
ATOM 715 O O . LYS A 1 90 ? 10.814 3.864 -19.736 1.00 67.38 90 LYS A O 1
ATOM 720 N N . ASN A 1 91 ? 12.981 3.280 -19.943 1.00 66.81 91 ASN A N 1
ATOM 721 C CA . ASN A 1 91 ? 12.812 1.937 -19.384 1.00 66.81 91 ASN A CA 1
ATOM 722 C C . ASN A 1 91 ? 12.396 2.001 -17.912 1.00 66.81 91 ASN A C 1
ATOM 724 O O . ASN A 1 91 ? 11.387 1.413 -17.551 1.00 66.81 91 ASN A O 1
ATOM 728 N N . VAL A 1 92 ? 13.066 2.831 -17.106 1.00 67.88 92 VAL A N 1
ATOM 729 C CA . VAL A 1 92 ? 12.673 3.048 -15.702 1.00 67.88 92 VAL A CA 1
ATOM 730 C C . VAL A 1 92 ? 11.229 3.555 -15.599 1.00 67.88 92 VAL A C 1
ATOM 732 O O . VAL A 1 92 ? 10.459 3.084 -14.770 1.00 67.88 92 VAL A O 1
ATOM 735 N N . LEU A 1 93 ? 10.817 4.485 -16.467 1.00 69.50 93 LEU A N 1
ATOM 736 C CA . LEU A 1 93 ? 9.439 4.983 -16.483 1.00 69.50 93 LEU A CA 1
ATOM 737 C C . LEU A 1 93 ? 8.424 3.895 -16.874 1.00 69.50 93 LEU A C 1
ATOM 739 O O . LEU A 1 93 ? 7.302 3.899 -16.368 1.00 69.50 93 LEU A O 1
ATOM 743 N N . LEU A 1 94 ? 8.787 2.992 -17.788 1.00 69.12 94 LEU A N 1
ATOM 744 C CA . LEU A 1 94 ? 7.954 1.852 -18.177 1.00 69.12 94 LEU A CA 1
ATOM 745 C C . LEU A 1 94 ? 7.792 0.861 -17.024 1.00 69.12 94 LEU A C 1
ATOM 747 O O . LEU A 1 94 ? 6.669 0.426 -16.777 1.00 69.12 94 LEU A O 1
ATOM 751 N N . ASP A 1 95 ? 8.869 0.574 -16.300 1.00 69.38 95 ASP A N 1
ATOM 752 C CA . ASP A 1 95 ? 8.841 -0.307 -15.131 1.00 69.38 95 ASP A CA 1
ATOM 753 C C . ASP A 1 95 ? 7.951 0.290 -14.039 1.00 69.38 95 ASP A C 1
ATOM 755 O O . ASP A 1 95 ? 7.035 -0.367 -13.550 1.00 69.38 95 ASP A O 1
ATOM 759 N N . VAL A 1 96 ? 8.099 1.592 -13.765 1.00 71.44 96 VAL A N 1
ATOM 760 C CA . VAL A 1 96 ? 7.203 2.313 -12.851 1.00 71.44 96 VAL A CA 1
ATOM 761 C C . VAL A 1 96 ? 5.750 2.215 -13.316 1.00 71.44 96 VAL A C 1
ATOM 763 O O . VAL A 1 96 ? 4.887 1.904 -12.507 1.00 71.44 96 VAL A O 1
ATOM 766 N N . ARG A 1 97 ? 5.457 2.415 -14.611 1.00 72.12 97 ARG A N 1
ATOM 767 C CA . ARG A 1 97 ? 4.092 2.314 -15.179 1.00 72.12 97 ARG A CA 1
ATOM 768 C C . ARG A 1 97 ? 3.457 0.935 -15.054 1.00 72.12 97 ARG A C 1
ATOM 770 O O . ARG A 1 97 ? 2.233 0.841 -15.127 1.00 72.12 97 ARG A O 1
ATOM 777 N N . ARG A 1 98 ? 4.269 -0.108 -14.944 1.00 76.31 98 ARG A N 1
ATOM 778 C CA . ARG A 1 98 ? 3.834 -1.492 -14.741 1.00 76.31 98 ARG A CA 1
ATOM 779 C C . ARG A 1 98 ? 3.825 -1.873 -13.265 1.00 76.31 98 ARG A C 1
ATOM 781 O O . ARG A 1 98 ? 3.343 -2.948 -12.935 1.00 76.31 98 ARG A O 1
ATOM 788 N N . SER A 1 99 ? 4.317 -0.999 -12.390 1.00 79.56 99 SER A N 1
ATOM 789 C CA . SER A 1 99 ? 4.367 -1.262 -10.964 1.00 79.56 99 SER A CA 1
ATOM 790 C C . SER A 1 99 ? 2.963 -1.245 -10.347 1.00 79.56 99 SER A C 1
ATOM 792 O O . SER A 1 99 ? 2.228 -0.262 -10.514 1.00 79.56 99 SER A O 1
ATOM 794 N N . PRO A 1 100 ? 2.611 -2.266 -9.546 1.00 81.69 100 PRO A N 1
ATOM 795 C CA . PRO A 1 100 ? 1.440 -2.261 -8.670 1.00 81.69 100 PRO A CA 1
ATOM 796 C C . PRO A 1 100 ? 1.348 -1.034 -7.750 1.00 81.69 100 PRO A C 1
ATOM 798 O O . PRO A 1 100 ? 0.250 -0.625 -7.368 1.00 81.69 100 PRO A O 1
ATOM 801 N N . THR A 1 101 ? 2.490 -0.428 -7.403 1.00 83.12 101 THR A N 1
ATOM 802 C CA . THR A 1 101 ? 2.562 0.705 -6.466 1.00 83.12 101 THR A CA 1
ATOM 803 C C . THR A 1 101 ? 1.843 1.957 -6.972 1.00 83.12 101 THR A C 1
ATOM 805 O O . THR A 1 101 ? 1.374 2.758 -6.164 1.00 83.12 101 THR A O 1
ATOM 808 N N . ILE A 1 102 ? 1.633 2.087 -8.291 1.00 83.62 102 ILE A N 1
ATOM 809 C CA . ILE A 1 102 ? 0.862 3.202 -8.859 1.00 83.62 102 ILE A CA 1
ATOM 810 C C . ILE A 1 102 ? -0.567 3.236 -8.321 1.00 83.62 102 ILE A C 1
ATOM 812 O O . ILE A 1 102 ? -1.036 4.295 -7.904 1.00 83.62 102 ILE A O 1
ATOM 816 N N . ASP A 1 103 ? -1.253 2.093 -8.315 1.00 87.94 103 ASP A N 1
ATOM 817 C CA . ASP A 1 103 ? -2.645 2.032 -7.863 1.00 87.94 103 ASP A CA 1
ATOM 818 C C . ASP A 1 103 ? -2.738 2.315 -6.358 1.00 87.94 103 ASP A C 1
ATOM 820 O O . ASP A 1 103 ? -3.661 2.992 -5.907 1.00 87.94 103 ASP A O 1
ATOM 824 N N . ALA A 1 104 ? -1.753 1.859 -5.578 1.00 87.31 104 ALA A N 1
ATOM 825 C CA . ALA A 1 104 ? -1.684 2.127 -4.146 1.00 87.31 104 ALA A CA 1
ATOM 826 C C . ALA A 1 104 ? -1.514 3.625 -3.851 1.00 87.31 104 ALA A C 1
ATOM 828 O O . ALA A 1 104 ? -2.222 4.168 -3.003 1.00 87.31 104 ALA A O 1
ATOM 829 N N . SER A 1 105 ? -0.649 4.328 -4.587 1.00 87.19 105 SER A N 1
ATOM 830 C CA . SER A 1 105 ? -0.533 5.786 -4.476 1.00 87.19 105 SER A CA 1
ATOM 831 C C . SER A 1 105 ? -1.830 6.506 -4.812 1.00 87.19 105 SER A C 1
ATOM 833 O O . SER A 1 105 ? -2.216 7.437 -4.102 1.00 87.19 105 SER A O 1
ATOM 835 N N . SER A 1 106 ? -2.542 6.062 -5.847 1.00 88.44 106 SER A N 1
ATOM 836 C CA . SER A 1 106 ? -3.856 6.608 -6.177 1.00 88.44 106 SER A CA 1
ATOM 837 C C . SER A 1 106 ? -4.871 6.399 -5.047 1.00 88.44 106 SER A C 1
ATOM 839 O O . SER A 1 106 ? -5.575 7.340 -4.681 1.00 88.44 106 SER A O 1
ATOM 841 N N . ILE A 1 107 ? -4.916 5.207 -4.441 1.00 91.81 107 ILE A N 1
ATOM 842 C CA . ILE A 1 107 ? -5.773 4.916 -3.278 1.00 91.81 107 ILE A CA 1
ATOM 843 C C . ILE A 1 107 ? -5.383 5.802 -2.086 1.00 91.81 107 ILE A C 1
ATOM 845 O O . ILE A 1 107 ? -6.256 6.400 -1.456 1.00 91.81 107 ILE A O 1
ATOM 849 N N . CYS A 1 108 ? -4.084 5.962 -1.809 1.00 90.62 108 CYS A N 1
ATOM 850 C CA . CYS A 1 108 ? -3.579 6.875 -0.779 1.00 90.62 108 CYS A CA 1
ATOM 851 C C . CYS A 1 108 ? -4.033 8.321 -1.012 1.00 90.62 108 CYS A C 1
ATOM 853 O O . CYS A 1 108 ? -4.450 8.997 -0.072 1.00 90.62 108 CYS A O 1
ATOM 855 N N . ALA A 1 109 ? -3.979 8.796 -2.254 1.00 89.62 109 ALA A N 1
ATOM 856 C CA . ALA A 1 109 ? -4.417 10.136 -2.618 1.00 89.62 109 ALA A CA 1
ATOM 857 C C . ALA A 1 109 ? -5.938 10.319 -2.445 1.00 89.62 109 ALA A C 1
ATOM 859 O O . ALA A 1 109 ? -6.381 11.363 -1.962 1.00 89.62 109 ALA A O 1
ATOM 860 N N . ILE A 1 110 ? -6.743 9.300 -2.766 1.00 91.56 110 ILE A N 1
ATOM 861 C CA . ILE A 1 110 ? -8.190 9.299 -2.495 1.00 91.56 110 ILE A CA 1
ATOM 862 C C . ILE A 1 110 ? -8.452 9.347 -0.988 1.00 91.56 110 ILE A C 1
ATOM 864 O O . ILE A 1 110 ? -9.229 10.185 -0.536 1.00 91.56 110 ILE A O 1
ATOM 868 N N . LEU A 1 111 ? -7.768 8.512 -0.201 1.00 92.12 111 LEU A N 1
ATOM 869 C CA . LEU A 1 111 ? -7.875 8.514 1.259 1.00 92.12 111 LEU A CA 1
ATOM 870 C C . L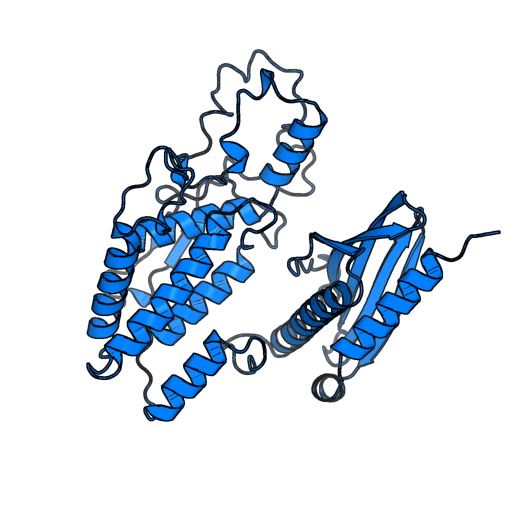EU A 1 111 ? -7.530 9.889 1.846 1.00 92.12 111 LEU A C 1
ATOM 872 O O . LEU A 1 111 ? -8.263 10.409 2.685 1.00 92.12 111 LEU A O 1
ATOM 876 N N . PHE A 1 112 ? -6.434 10.494 1.385 1.00 92.75 112 PHE A N 1
ATOM 877 C CA . PHE A 1 112 ? -6.024 11.830 1.804 1.00 92.75 112 PHE A CA 1
ATOM 878 C C . PHE A 1 112 ? -7.116 12.870 1.525 1.00 92.75 112 PHE A C 1
ATOM 880 O O . PHE A 1 112 ? -7.457 13.659 2.410 1.00 92.75 112 PHE A O 1
ATOM 887 N N . TRP A 1 113 ? -7.690 12.856 0.318 1.00 92.25 113 TRP A N 1
ATOM 888 C CA . TRP A 1 113 ? -8.777 13.759 -0.057 1.00 92.25 113 TRP A CA 1
ATOM 889 C C . TRP A 1 113 ? -10.013 13.564 0.829 1.00 92.25 113 TRP A C 1
ATOM 891 O O . TRP A 1 113 ? -10.533 14.544 1.357 1.00 92.25 113 TRP A O 1
ATOM 901 N N . LEU A 1 114 ? -10.432 12.317 1.068 1.00 90.81 114 LEU A N 1
ATOM 902 C CA . LEU A 1 114 ? -11.589 11.997 1.914 1.00 90.81 114 LEU A CA 1
ATOM 903 C C . LEU A 1 114 ? -11.413 12.459 3.367 1.00 90.81 114 LEU A C 1
ATOM 905 O O . LEU A 1 114 ? -12.370 12.900 4.002 1.00 90.81 114 LEU A O 1
ATOM 909 N N . ILE A 1 115 ? -10.195 12.362 3.907 1.00 91.38 115 ILE A N 1
ATOM 910 C CA . ILE A 1 115 ? -9.911 12.756 5.292 1.00 91.38 115 ILE A CA 1
ATOM 911 C C . ILE A 1 115 ? -9.820 14.275 5.428 1.00 91.38 115 ILE A C 1
ATOM 913 O O . ILE A 1 115 ? -10.298 14.838 6.411 1.00 91.38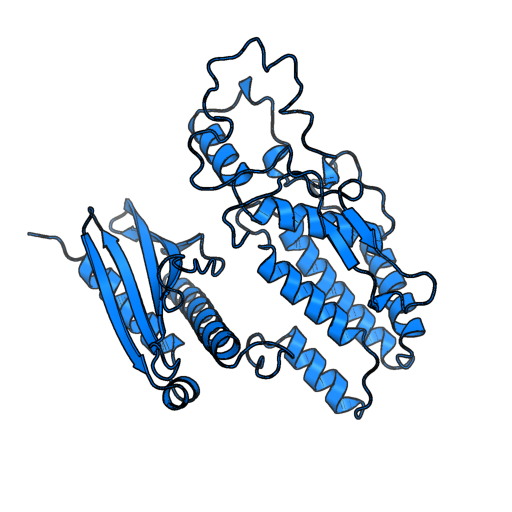 115 ILE A O 1
ATOM 917 N N . THR A 1 116 ? -9.188 14.945 4.465 1.00 92.12 116 THR A N 1
ATOM 918 C CA . THR A 1 116 ? -8.836 16.364 4.601 1.00 92.12 116 THR A CA 1
ATOM 919 C C . THR A 1 116 ? -9.816 17.320 3.932 1.00 92.12 116 THR A C 1
ATOM 921 O O . THR A 1 116 ? -9.759 18.522 4.198 1.00 92.12 116 THR A O 1
ATOM 924 N N . ASN A 1 117 ? -10.674 16.817 3.037 1.00 88.75 117 ASN A N 1
ATOM 925 C CA . ASN A 1 117 ? -11.464 17.609 2.090 1.00 88.75 117 ASN A CA 1
ATOM 926 C C . ASN A 1 117 ? -10.620 18.610 1.272 1.00 88.75 117 ASN A C 1
ATOM 928 O O . ASN A 1 117 ? -11.150 19.585 0.737 1.00 88.75 117 ASN A O 1
ATOM 932 N N . ILE A 1 118 ? -9.301 18.409 1.178 1.00 84.81 118 ILE A N 1
ATOM 933 C CA . ILE A 1 118 ? -8.426 19.242 0.353 1.00 84.81 118 ILE A CA 1
ATOM 934 C C . ILE A 1 118 ? -8.537 18.734 -1.075 1.00 84.81 118 ILE A C 1
ATOM 936 O O . ILE A 1 118 ? -8.141 17.605 -1.361 1.00 84.81 118 ILE A O 1
ATOM 940 N N . GLU A 1 119 ? -9.084 19.563 -1.963 1.00 76.69 119 GLU A N 1
ATOM 941 C CA . GLU A 1 119 ? -9.270 19.171 -3.355 1.00 76.69 119 GLU A CA 1
ATOM 942 C C . GLU A 1 119 ? -7.945 18.751 -4.018 1.00 76.69 119 GLU A C 1
ATOM 944 O O . GLU A 1 119 ? -6.921 19.422 -3.840 1.00 76.69 119 GLU A O 1
ATOM 949 N N . PRO A 1 120 ? -7.968 17.667 -4.814 1.00 73.06 120 PRO A N 1
ATOM 950 C CA . PRO A 1 120 ? -6.847 17.220 -5.628 1.00 73.06 120 PRO A CA 1
ATOM 951 C C . PRO A 1 120 ? -6.314 18.335 -6.542 1.00 73.06 120 PRO A C 1
ATOM 953 O O . PRO A 1 120 ? -6.897 18.633 -7.586 1.00 73.06 120 PRO A O 1
ATOM 956 N N . GLY A 1 121 ? -5.197 18.955 -6.156 1.00 69.12 121 GLY A N 1
ATOM 957 C CA . GLY A 1 121 ? -4.543 19.996 -6.949 1.00 69.12 121 GLY A CA 1
ATOM 958 C C . GLY A 1 121 ? -3.879 19.450 -8.223 1.00 69.12 121 GLY A C 1
ATOM 959 O O . GLY A 1 121 ? -3.670 18.248 -8.363 1.00 69.12 121 GLY A O 1
ATOM 960 N N . PRO A 1 122 ? -3.454 20.318 -9.158 1.00 68.06 122 PRO A N 1
ATOM 961 C CA . PRO A 1 122 ? -2.824 19.889 -10.412 1.00 68.06 122 PRO A CA 1
ATOM 962 C C . PRO A 1 122 ? -1.434 19.255 -10.227 1.00 68.06 122 PRO A C 1
ATOM 964 O O . PRO A 1 122 ? -0.839 18.796 -11.200 1.00 68.06 122 PRO A O 1
ATOM 967 N N . LYS A 1 123 ? -0.881 19.262 -9.009 1.00 69.81 123 LYS A N 1
ATOM 968 C CA . LYS A 1 123 ? 0.423 18.688 -8.671 1.00 69.81 123 LYS A CA 1
ATOM 969 C C . LYS A 1 123 ? 0.333 17.958 -7.333 1.00 69.81 123 LYS A C 1
ATOM 971 O O . LYS A 1 123 ? -0.333 18.432 -6.419 1.00 69.81 123 LYS A O 1
ATOM 976 N N . ILE A 1 124 ? 1.053 16.843 -7.222 1.00 69.88 124 ILE A N 1
ATOM 977 C CA . ILE A 1 124 ? 1.231 16.099 -5.960 1.00 69.88 124 ILE A CA 1
ATOM 978 C C . ILE A 1 124 ? 2.153 16.853 -5.007 1.00 69.88 124 ILE A C 1
ATOM 980 O O . ILE A 1 124 ? 2.020 16.733 -3.800 1.00 69.88 124 ILE A O 1
ATOM 984 N N . ARG A 1 125 ? 3.102 17.623 -5.541 1.00 78.19 125 ARG A N 1
ATOM 985 C CA . ARG A 1 125 ? 4.020 18.430 -4.741 1.00 78.19 125 ARG A CA 1
ATOM 986 C C . ARG A 1 125 ? 3.867 19.901 -5.079 1.00 78.19 125 ARG A C 1
ATOM 988 O O . ARG A 1 125 ? 3.627 20.247 -6.241 1.00 78.19 125 ARG A O 1
ATOM 995 N N . ASP A 1 126 ? 3.972 20.746 -4.065 1.00 80.69 126 ASP A N 1
ATOM 996 C CA . ASP A 1 126 ? 3.920 22.194 -4.234 1.00 80.69 126 ASP A CA 1
ATOM 997 C C . ASP A 1 126 ? 5.234 22.753 -4.816 1.00 80.69 126 ASP A C 1
ATOM 999 O O . ASP A 1 126 ? 6.145 22.020 -5.212 1.00 80.69 126 ASP A O 1
ATOM 1003 N N . GLU A 1 127 ? 5.325 24.077 -4.920 1.00 81.12 127 GLU A N 1
ATOM 1004 C CA . GLU A 1 127 ? 6.521 24.770 -5.414 1.00 81.12 127 GLU A CA 1
ATOM 1005 C C . GLU A 1 127 ? 7.754 24.619 -4.508 1.00 81.12 127 GLU A C 1
ATOM 1007 O O . GLU A 1 127 ? 8.879 24.792 -4.975 1.00 81.12 127 GLU A O 1
ATOM 1012 N N . TYR A 1 128 ? 7.554 24.225 -3.249 1.00 83.12 128 TYR A N 1
ATOM 1013 C CA . TYR A 1 128 ? 8.599 23.924 -2.272 1.00 83.12 128 TYR A CA 1
ATOM 1014 C C . TYR A 1 128 ? 8.933 22.428 -2.215 1.00 83.12 128 TYR A C 1
ATOM 1016 O O . TYR A 1 128 ? 9.700 21.999 -1.352 1.00 83.12 128 TYR A O 1
ATOM 1024 N N . ASN A 1 129 ? 8.393 21.637 -3.150 1.00 80.44 129 ASN A N 1
ATOM 1025 C CA . ASN A 1 129 ? 8.541 20.187 -3.225 1.00 80.44 129 ASN A CA 1
ATOM 1026 C C . ASN A 1 129 ? 7.929 19.431 -2.025 1.00 80.44 129 ASN A C 1
ATOM 1028 O O . ASN A 1 129 ? 8.261 18.264 -1.789 1.00 80.44 129 ASN A O 1
ATOM 1032 N N . LEU A 1 130 ? 7.015 20.062 -1.287 1.00 83.69 130 LEU A N 1
ATOM 1033 C CA . LEU A 1 130 ? 6.296 19.432 -0.185 1.00 83.69 130 LEU A CA 1
ATOM 1034 C C . LEU A 1 130 ? 5.130 18.601 -0.720 1.00 83.69 130 LEU A C 1
ATOM 1036 O O . LEU A 1 130 ? 4.409 19.024 -1.624 1.00 83.69 130 LEU A O 1
ATOM 1040 N N . ALA A 1 131 ? 4.956 17.405 -0.163 1.00 85.75 131 ALA A N 1
ATOM 1041 C CA . ALA A 1 131 ? 3.803 16.547 -0.418 1.00 85.75 131 ALA A CA 1
ATOM 1042 C C . ALA A 1 131 ? 2.528 17.125 0.235 1.00 85.75 131 ALA A C 1
ATOM 1044 O O . ALA A 1 131 ? 2.625 17.929 1.167 1.00 85.75 131 ALA A O 1
ATOM 1045 N N . PRO A 1 132 ? 1.318 16.717 -0.194 1.00 85.56 132 PRO A N 1
ATOM 1046 C CA . PRO A 1 132 ? 0.075 17.388 0.193 1.00 85.56 132 PRO A CA 1
ATOM 1047 C C . PRO A 1 132 ? -0.184 17.356 1.704 1.00 85.56 132 PRO A C 1
ATOM 1049 O O . PRO A 1 132 ? -0.708 18.314 2.275 1.00 85.56 132 PRO A O 1
ATOM 1052 N N . HIS A 1 133 ? 0.216 16.268 2.367 1.00 87.62 133 HIS A N 1
ATOM 1053 C CA . HIS A 1 133 ? 0.055 16.073 3.807 1.00 87.62 133 HIS A CA 1
ATOM 1054 C C . HIS A 1 133 ? 1.077 16.830 4.653 1.00 87.62 133 HIS A C 1
ATOM 1056 O O . HIS A 1 133 ? 0.840 17.017 5.838 1.00 87.62 133 HIS A O 1
ATOM 1062 N N . GLN A 1 134 ? 2.171 17.319 4.065 1.00 88.44 134 GLN A N 1
ATOM 1063 C CA . GLN A 1 134 ? 3.197 18.088 4.782 1.00 88.44 134 GLN A CA 1
ATOM 1064 C C . GLN A 1 134 ? 2.770 19.543 5.043 1.00 88.44 134 GLN A C 1
ATOM 1066 O O . GLN A 1 134 ? 3.468 20.292 5.724 1.00 88.44 134 GLN A O 1
ATOM 1071 N N . ASN A 1 135 ? 1.613 19.960 4.525 1.00 85.19 135 ASN A N 1
ATOM 1072 C CA . ASN A 1 135 ? 1.030 21.259 4.823 1.00 85.19 135 ASN A CA 1
ATOM 1073 C C . ASN A 1 135 ? 0.393 21.259 6.228 1.00 85.19 135 ASN A C 1
ATOM 1075 O O . ASN A 1 135 ? -0.429 20.399 6.538 1.00 85.19 135 ASN A O 1
ATOM 1079 N N . GLN A 1 136 ? 0.675 22.277 7.049 1.00 84.56 136 GLN A N 1
ATOM 1080 C CA . GLN A 1 136 ? 0.104 22.427 8.400 1.00 84.56 136 GLN A CA 1
ATOM 1081 C C . GLN A 1 136 ? -1.441 22.397 8.417 1.00 84.56 136 GLN A C 1
ATOM 1083 O O . GLN A 1 136 ? -2.067 21.934 9.378 1.00 84.56 136 GLN A O 1
ATOM 1088 N N . LYS A 1 137 ? -2.079 22.853 7.330 1.00 89.44 137 LYS A N 1
ATOM 1089 C CA . LYS A 1 137 ? -3.531 22.751 7.144 1.00 89.44 137 LYS A CA 1
ATOM 1090 C C . LYS A 1 137 ? -3.988 21.291 7.089 1.00 89.44 137 LYS A C 1
ATOM 1092 O O . LYS A 1 137 ? -5.019 20.980 7.675 1.00 89.44 137 LYS A O 1
ATOM 1097 N N . ALA A 1 138 ? -3.249 20.410 6.415 1.00 89.44 138 ALA A N 1
ATOM 1098 C CA . ALA A 1 138 ? -3.608 19.002 6.270 1.00 89.44 138 ALA A CA 1
ATOM 1099 C C . ALA A 1 138 ? -3.579 18.271 7.618 1.00 89.44 138 ALA A C 1
ATOM 1101 O O . ALA A 1 138 ? -4.552 17.605 7.958 1.00 89.44 138 ALA A O 1
ATOM 1102 N N . GLU A 1 139 ? -2.534 18.474 8.425 1.00 90.62 139 GLU A N 1
ATOM 1103 C CA . GLU A 1 139 ? -2.439 17.893 9.773 1.00 90.62 139 GLU A CA 1
ATOM 1104 C C . GLU A 1 139 ? -3.630 18.303 10.654 1.00 90.62 139 GLU A C 1
ATOM 1106 O O . GLU A 1 139 ? -4.273 17.462 11.284 1.00 90.62 139 GLU A O 1
ATOM 1111 N N . SER A 1 140 ? -3.984 19.591 10.632 1.00 92.31 140 SER A N 1
ATOM 1112 C CA . SER A 1 140 ? -5.140 20.109 11.372 1.00 92.31 140 SER A CA 1
ATOM 1113 C C . SER A 1 140 ? -6.456 19.467 10.910 1.00 92.31 140 SER A C 1
ATOM 1115 O O . SER A 1 140 ? -7.299 19.125 11.738 1.00 92.31 140 SER A O 1
ATOM 1117 N N . GLN A 1 141 ? -6.639 19.269 9.599 1.00 94.56 141 GLN A N 1
ATOM 1118 C CA . GLN A 1 141 ? -7.829 18.603 9.052 1.00 94.56 141 GLN A CA 1
ATOM 1119 C C . GLN A 1 141 ? -7.883 17.119 9.440 1.00 94.56 141 GLN A C 1
ATOM 1121 O O . GLN A 1 141 ? -8.935 16.647 9.863 1.00 94.56 141 GLN A O 1
ATOM 1126 N N . ILE A 1 142 ? -6.754 16.404 9.376 1.00 92.56 142 ILE A N 1
ATOM 1127 C CA . ILE A 1 142 ? -6.648 15.000 9.808 1.00 92.56 142 ILE A CA 1
ATOM 1128 C C . ILE A 1 142 ? -7.041 14.872 11.283 1.00 92.56 142 ILE A C 1
ATOM 1130 O O . ILE A 1 142 ? -7.897 14.060 11.630 1.00 92.56 142 ILE A O 1
ATOM 1134 N N . MET A 1 143 ? -6.470 15.717 12.145 1.00 92.69 143 MET A N 1
ATOM 1135 C CA . MET A 1 143 ? -6.779 15.747 13.575 1.00 92.69 143 MET A CA 1
ATOM 1136 C C . MET A 1 143 ? -8.271 15.986 13.836 1.00 92.69 143 MET A C 1
ATOM 1138 O O . MET A 1 143 ? -8.860 15.305 14.677 1.00 92.69 143 MET A O 1
ATOM 1142 N N . ASN A 1 144 ? -8.891 16.927 13.119 1.00 93.75 144 ASN A N 1
ATOM 1143 C CA . ASN A 1 144 ? -10.322 17.208 13.248 1.00 93.75 144 ASN A CA 1
ATOM 1144 C C . ASN A 1 144 ? -11.176 16.025 12.773 1.00 93.75 144 ASN A C 1
ATOM 1146 O O . ASN A 1 144 ? -12.126 15.649 13.454 1.00 93.75 144 ASN A O 1
ATOM 1150 N N . LYS A 1 145 ? -10.806 15.382 11.659 1.00 93.19 145 LYS A N 1
ATOM 1151 C CA . LYS A 1 145 ? -11.527 14.218 11.133 1.00 93.19 145 LYS A CA 1
ATOM 1152 C C . LYS A 1 145 ? -11.459 13.016 12.071 1.00 93.19 145 LYS A C 1
ATOM 1154 O O . LYS A 1 145 ? -12.464 12.337 12.271 1.00 93.19 145 LYS A O 1
ATOM 1159 N N . ILE A 1 146 ? -10.300 12.774 12.686 1.00 89.12 146 ILE A N 1
ATOM 1160 C CA . ILE A 1 146 ? -10.146 11.734 13.712 1.00 89.12 146 ILE A CA 1
ATOM 1161 C C . ILE A 1 146 ? -11.034 12.043 14.916 1.00 89.12 146 ILE A C 1
ATOM 1163 O O . ILE A 1 146 ? -11.645 11.136 15.470 1.00 89.12 146 ILE A O 1
ATOM 1167 N N . GLU A 1 147 ? -11.122 13.308 15.327 1.00 90.31 147 GLU A N 1
ATOM 1168 C CA . GLU A 1 147 ? -11.993 13.708 16.430 1.00 90.31 147 GLU A CA 1
ATOM 1169 C C . GLU A 1 147 ? -13.475 13.495 16.115 1.00 90.31 147 GLU A C 1
ATOM 1171 O O . GLU A 1 147 ? -14.194 12.937 16.943 1.00 90.31 147 GLU A O 1
ATOM 1176 N N . GLU A 1 148 ? -13.925 13.872 14.917 1.00 90.69 148 GLU A N 1
ATOM 1177 C CA . GLU A 1 148 ? -15.279 13.574 14.439 1.00 90.69 148 GLU A CA 1
ATOM 1178 C C . GLU A 1 148 ? -15.570 12.069 14.485 1.00 90.69 148 GLU A C 1
ATOM 1180 O O . GLU A 1 148 ? -16.571 11.660 15.075 1.00 90.69 148 GLU A O 1
ATOM 1185 N N . ALA A 1 149 ? -14.674 11.249 13.927 1.00 85.00 149 ALA A N 1
ATOM 1186 C CA . ALA A 1 149 ? -14.826 9.797 13.892 1.00 85.00 149 ALA A CA 1
ATOM 1187 C C . ALA A 1 149 ? -14.829 9.188 15.304 1.00 85.00 149 ALA A C 1
ATOM 1189 O O . ALA A 1 149 ? -15.685 8.375 15.635 1.00 85.00 149 ALA A O 1
ATOM 1190 N N . ALA A 1 150 ? -13.920 9.626 16.176 1.00 82.06 150 ALA A N 1
ATOM 1191 C CA . ALA A 1 150 ? -13.836 9.159 17.555 1.00 82.06 150 ALA A CA 1
ATOM 1192 C C . ALA A 1 150 ? -15.101 9.495 18.360 1.00 82.06 150 ALA A C 1
ATOM 1194 O O . ALA A 1 150 ? -15.584 8.664 19.130 1.00 82.06 150 ALA A O 1
ATOM 1195 N N . ASN A 1 151 ? -15.663 10.690 18.158 1.00 84.31 151 ASN A N 1
ATOM 1196 C CA . ASN A 1 151 ? -16.916 11.095 18.791 1.00 84.31 151 ASN A CA 1
ATOM 1197 C C . ASN A 1 151 ? -18.102 10.251 18.295 1.00 84.31 151 ASN A C 1
ATOM 1199 O O . ASN A 1 151 ? -18.942 9.859 19.104 1.00 84.31 151 ASN A O 1
ATOM 1203 N N . GLN A 1 152 ? -18.156 9.938 16.995 1.00 83.88 152 GLN A N 1
ATOM 1204 C CA . GLN A 1 152 ? -19.184 9.065 16.409 1.00 83.88 152 GLN A CA 1
ATOM 1205 C C . GLN A 1 152 ? -19.083 7.626 16.928 1.00 83.88 152 GLN A C 1
ATOM 1207 O O . GLN A 1 152 ? -20.101 7.023 17.259 1.00 83.88 152 GLN A O 1
ATOM 1212 N N . SER A 1 153 ? -17.864 7.109 17.090 1.00 73.56 153 SER A N 1
ATOM 1213 C CA . SER A 1 153 ? -17.601 5.779 17.653 1.00 73.56 153 SER A CA 1
ATOM 1214 C C . SER A 1 153 ? -17.775 5.694 19.177 1.00 73.56 153 SER A C 1
ATOM 1216 O O . SER A 1 153 ? -17.572 4.628 19.757 1.00 73.56 153 SER A O 1
ATOM 1218 N N . GLY A 1 154 ? -18.125 6.793 19.856 1.00 75.88 154 GLY A N 1
ATOM 1219 C CA . GLY A 1 154 ? -18.338 6.814 21.306 1.00 75.88 154 GLY A CA 1
ATOM 1220 C C . GLY A 1 154 ? -17.055 6.716 22.141 1.00 75.88 154 GLY A C 1
ATOM 1221 O O . GLY A 1 154 ? -17.101 6.282 23.294 1.00 75.88 154 GLY A O 1
ATOM 1222 N N . ILE A 1 155 ? -15.905 7.112 21.588 1.00 71.25 155 ILE A N 1
ATOM 1223 C CA . ILE A 1 155 ? -14.618 7.094 22.293 1.00 71.25 155 ILE A CA 1
ATOM 1224 C C . ILE A 1 155 ? -14.618 8.157 23.401 1.00 71.25 155 ILE A C 1
ATOM 1226 O O . ILE A 1 155 ? -15.028 9.303 23.210 1.00 71.25 155 ILE A O 1
ATOM 1230 N N . THR A 1 156 ? -14.150 7.790 24.595 1.00 73.69 156 THR A N 1
ATOM 1231 C CA . THR A 1 156 ? -14.201 8.666 25.770 1.00 73.69 156 THR A CA 1
ATOM 1232 C C . THR A 1 156 ? -13.273 9.882 25.638 1.00 73.69 156 THR A C 1
ATOM 1234 O O . THR A 1 156 ? -12.126 9.784 25.194 1.00 73.69 156 THR A O 1
ATOM 1237 N N . LYS A 1 157 ? -13.737 11.055 26.102 1.00 79.31 157 LYS A N 1
ATOM 1238 C CA . LYS A 1 157 ? -13.019 12.345 25.972 1.00 79.31 157 LYS A CA 1
ATOM 1239 C C . LYS A 1 157 ? -11.602 12.356 26.560 1.00 79.31 157 LYS A C 1
ATOM 1241 O O . LYS A 1 157 ? -10.763 13.125 26.107 1.00 79.31 157 LYS A O 1
ATOM 1246 N N . ASN A 1 158 ? -11.324 11.524 27.563 1.00 75.75 158 ASN A N 1
ATOM 1247 C CA . ASN A 1 158 ? -9.998 11.396 28.176 1.00 75.75 158 ASN A CA 1
ATOM 1248 C C . ASN A 1 158 ? -8.974 10.669 27.280 1.00 75.75 158 ASN A C 1
ATOM 1250 O O . ASN A 1 158 ? -7.777 10.877 27.451 1.00 75.75 158 ASN A O 1
ATOM 1254 N N . LEU A 1 159 ? -9.423 9.838 26.334 1.00 67.19 159 LEU A N 1
ATOM 1255 C CA . LEU A 1 159 ? -8.560 9.084 25.417 1.00 67.19 159 LEU A CA 1
ATOM 1256 C C . LEU A 1 159 ? -8.354 9.781 24.076 1.00 67.19 159 LEU A C 1
ATOM 1258 O O . LEU A 1 159 ? -7.352 9.544 23.397 1.00 67.19 159 LEU A O 1
ATOM 1262 N N . LEU A 1 160 ? -9.282 10.669 23.728 1.00 80.31 160 LEU A N 1
ATOM 1263 C CA . LEU A 1 160 ? -9.279 11.418 22.484 1.00 80.31 160 LEU A CA 1
ATOM 1264 C C . LEU A 1 160 ? -7.923 12.092 22.177 1.00 80.31 160 LEU A C 1
ATOM 1266 O O . LEU A 1 160 ? -7.446 11.918 21.058 1.00 80.31 160 LEU A O 1
ATOM 1270 N N . PRO A 1 161 ? -7.224 12.768 23.118 1.00 80.94 161 PRO A N 1
ATOM 1271 C CA . PRO A 1 161 ? -5.935 13.394 22.809 1.00 80.94 161 PRO A CA 1
ATOM 1272 C C . PRO A 1 161 ? -4.853 12.391 22.382 1.00 80.94 161 PRO A C 1
ATOM 1274 O O . PRO A 1 161 ? -4.108 12.643 21.436 1.00 80.94 161 PRO A O 1
ATOM 1277 N N . LYS A 1 162 ? -4.780 11.233 23.054 1.00 73.81 162 LYS A N 1
ATOM 1278 C CA . LYS A 1 162 ? -3.779 10.196 22.765 1.00 73.81 162 LYS A CA 1
ATOM 1279 C C . LYS A 1 162 ? -4.066 9.513 21.428 1.00 73.81 162 LYS A C 1
ATOM 1281 O O . LYS A 1 162 ? -3.149 9.355 20.626 1.00 73.81 162 LYS A O 1
ATOM 1286 N N . LEU A 1 163 ? -5.332 9.173 21.177 1.00 73.88 163 LEU A N 1
ATOM 1287 C CA . LEU A 1 163 ? -5.771 8.575 19.918 1.00 73.88 163 LEU A CA 1
ATOM 1288 C C . LEU A 1 163 ? -5.529 9.517 18.734 1.00 73.88 163 LEU A C 1
ATOM 1290 O O . LEU A 1 163 ? -4.947 9.093 17.739 1.00 73.88 163 LEU A O 1
ATOM 1294 N N . LYS A 1 164 ? -5.914 10.796 18.859 1.00 84.06 164 LYS A N 1
ATOM 1295 C CA . LYS A 1 164 ? -5.684 11.824 17.833 1.00 84.06 164 LYS A CA 1
ATOM 1296 C C . LYS A 1 164 ? -4.215 11.897 17.437 1.00 84.06 164 LYS A C 1
ATOM 1298 O O . LYS A 1 164 ? -3.901 11.827 16.253 1.00 84.06 164 LYS A O 1
ATOM 1303 N N . MET A 1 165 ? -3.317 11.980 18.418 1.00 77.62 165 MET A N 1
ATOM 1304 C CA . MET A 1 165 ? -1.879 12.044 18.163 1.00 77.62 165 MET A CA 1
ATOM 1305 C C . MET A 1 165 ? -1.357 10.769 17.482 1.00 77.62 165 MET A C 1
ATOM 1307 O O . MET A 1 165 ? -0.640 10.856 16.488 1.00 77.62 165 MET A O 1
ATOM 1311 N N . GLN A 1 166 ? -1.740 9.586 17.974 1.00 72.56 166 GLN A N 1
ATOM 1312 C CA . GLN A 1 166 ? -1.292 8.309 17.406 1.00 72.56 166 GLN A CA 1
ATOM 1313 C C . GLN A 1 166 ? -1.793 8.096 15.971 1.00 72.56 166 GLN A C 1
ATOM 1315 O O . GLN A 1 166 ? -0.989 7.803 15.089 1.00 72.56 166 GLN A O 1
ATOM 1320 N N . LEU A 1 167 ? -3.095 8.276 15.723 1.00 78.56 167 LEU A N 1
ATOM 1321 C CA . LEU A 1 167 ? -3.684 8.100 14.394 1.00 78.56 167 LEU A CA 1
ATOM 1322 C C . LEU A 1 167 ? -3.193 9.149 13.401 1.00 78.56 167 LEU A C 1
ATOM 1324 O O . LEU A 1 167 ? -2.966 8.811 12.243 1.00 78.56 167 LEU A O 1
ATOM 1328 N N . THR A 1 168 ? -2.971 10.390 13.841 1.00 86.25 168 THR A N 1
ATOM 1329 C CA . THR A 1 168 ? -2.391 11.419 12.969 1.00 86.25 168 THR A CA 1
ATOM 1330 C C . THR A 1 168 ? -0.987 11.021 12.551 1.00 86.25 168 THR A C 1
ATOM 1332 O O . THR A 1 168 ? -0.728 10.941 11.358 1.00 86.25 168 THR A O 1
ATOM 1335 N N . ASN A 1 169 ? -0.103 10.668 13.490 1.00 76.38 169 ASN A N 1
ATOM 1336 C CA . ASN A 1 169 ? 1.253 10.222 13.150 1.00 76.38 169 ASN A CA 1
ATOM 1337 C C . ASN A 1 169 ? 1.239 8.999 12.219 1.00 76.38 169 ASN A C 1
ATOM 1339 O O . ASN A 1 169 ? 2.021 8.918 11.270 1.00 76.38 169 ASN A O 1
ATOM 1343 N N . TYR A 1 170 ? 0.322 8.058 12.460 1.00 78.06 170 TYR A N 1
ATOM 1344 C CA . TYR A 1 170 ? 0.171 6.867 11.631 1.00 78.06 170 TYR A CA 1
ATOM 1345 C C . TYR A 1 170 ? -0.263 7.207 10.198 1.00 78.06 170 TYR A C 1
ATOM 1347 O O . TYR A 1 170 ? 0.367 6.750 9.239 1.00 78.06 170 TYR A O 1
ATOM 1355 N N . LEU A 1 171 ? -1.289 8.049 10.044 1.00 84.88 171 LEU A N 1
ATOM 1356 C CA . LEU A 1 171 ? -1.759 8.546 8.750 1.00 84.88 171 LEU A CA 1
ATOM 1357 C C . LEU A 1 171 ? -0.678 9.354 8.031 1.00 84.88 171 LEU A C 1
ATOM 1359 O O . LEU A 1 171 ? -0.434 9.100 6.857 1.00 84.88 171 LEU A O 1
ATOM 1363 N N . MET A 1 172 ? 0.032 10.242 8.731 1.00 84.25 172 MET A N 1
ATOM 1364 C CA . MET A 1 172 ? 1.133 11.023 8.157 1.00 84.25 172 MET A CA 1
ATOM 1365 C C . MET A 1 172 ? 2.226 10.109 7.596 1.00 84.25 172 MET A C 1
ATOM 1367 O O . MET A 1 172 ? 2.564 10.246 6.428 1.00 84.25 172 MET A O 1
ATOM 1371 N N . SER A 1 173 ? 2.672 9.092 8.346 1.00 80.31 173 SER A N 1
ATOM 1372 C CA . SER A 1 173 ? 3.651 8.119 7.822 1.00 80.31 173 SER A CA 1
ATOM 1373 C C . SER A 1 173 ? 3.115 7.282 6.653 1.00 80.31 173 SER A C 1
ATOM 1375 O O . SER A 1 173 ? 3.872 6.807 5.808 1.00 80.31 173 SER A O 1
ATOM 1377 N N . THR A 1 174 ? 1.797 7.059 6.613 1.00 81.62 174 THR A N 1
ATOM 1378 C CA . THR A 1 174 ? 1.144 6.344 5.511 1.00 81.62 174 THR A CA 1
ATOM 1379 C C . THR A 1 174 ? 1.171 7.206 4.252 1.00 81.62 174 THR A C 1
ATOM 1381 O O . THR A 1 174 ? 1.508 6.707 3.181 1.00 81.62 174 THR A O 1
ATOM 1384 N N . PHE A 1 175 ? 0.903 8.504 4.388 1.00 89.38 175 PHE A N 1
ATOM 1385 C CA . PHE A 1 175 ? 0.998 9.474 3.303 1.00 89.38 175 PHE A CA 1
ATOM 1386 C C . PHE A 1 175 ? 2.440 9.754 2.876 1.00 89.38 175 PHE A C 1
ATOM 1388 O O . PHE A 1 175 ? 2.669 9.889 1.678 1.00 89.38 175 PHE A O 1
ATOM 1395 N N . ASP A 1 176 ? 3.410 9.766 3.798 1.00 82.81 176 ASP A N 1
ATOM 1396 C CA . ASP A 1 176 ? 4.833 9.929 3.470 1.00 82.81 176 ASP A CA 1
ATOM 1397 C C . ASP A 1 176 ? 5.244 8.938 2.385 1.00 82.81 176 ASP A C 1
ATOM 1399 O O . ASP A 1 176 ? 5.674 9.364 1.316 1.00 82.81 176 ASP A O 1
ATOM 1403 N N . LYS A 1 177 ? 4.990 7.642 2.610 1.00 80.94 177 LYS A N 1
ATOM 1404 C CA . LYS A 1 177 ? 5.269 6.598 1.618 1.00 80.94 177 LYS A CA 1
ATOM 1405 C C . LYS A 1 177 ? 4.334 6.652 0.412 1.00 80.94 177 LYS A C 1
ATOM 1407 O O . LYS A 1 177 ? 4.783 6.485 -0.715 1.00 80.94 177 LYS A O 1
ATOM 1412 N N . GLY A 1 178 ? 3.039 6.910 0.615 1.00 83.50 178 GLY A N 1
ATOM 1413 C CA . GLY A 1 178 ? 2.055 6.975 -0.475 1.00 83.50 178 GLY A CA 1
ATOM 1414 C C . GLY A 1 178 ? 2.362 8.056 -1.521 1.00 83.50 178 GLY A C 1
ATOM 1415 O O . GLY A 1 178 ? 2.068 7.867 -2.702 1.00 83.50 178 GLY A O 1
ATOM 1416 N N . PHE A 1 179 ? 2.998 9.155 -1.101 1.00 85.56 179 PHE A N 1
ATOM 1417 C CA . PHE A 1 179 ? 3.437 10.267 -1.952 1.00 85.56 179 PHE A CA 1
ATOM 1418 C C . PHE A 1 179 ? 4.962 10.290 -2.199 1.00 85.56 179 PHE A C 1
ATOM 1420 O O . PHE A 1 179 ? 5.498 11.284 -2.716 1.00 85.56 179 PHE A O 1
ATOM 1427 N N . GLU A 1 180 ? 5.678 9.224 -1.831 1.00 79.94 180 GLU A N 1
ATOM 1428 C CA . GLU A 1 180 ? 7.106 9.057 -2.112 1.00 79.94 180 GLU A CA 1
ATOM 1429 C C . GLU A 1 180 ? 7.333 8.599 -3.559 1.00 79.94 180 GLU A C 1
ATOM 1431 O O . GLU A 1 180 ? 6.430 8.604 -4.399 1.00 79.94 180 GLU A O 1
ATOM 1436 N N . ASN A 1 181 ? 8.573 8.248 -3.875 1.00 70.81 181 ASN A N 1
ATOM 1437 C CA . ASN A 1 181 ? 8.942 7.653 -5.139 1.00 70.81 181 ASN A CA 1
ATOM 1438 C C . ASN A 1 181 ? 8.424 6.219 -5.264 1.00 70.81 181 ASN A C 1
ATOM 1440 O O . ASN A 1 181 ? 8.373 5.511 -4.268 1.00 70.81 181 ASN A O 1
ATOM 1444 N N . ALA A 1 182 ? 8.116 5.782 -6.489 1.00 68.38 182 ALA A N 1
ATOM 1445 C CA . ALA A 1 182 ? 7.554 4.457 -6.782 1.00 68.38 182 ALA A CA 1
ATOM 1446 C C . ALA A 1 182 ? 8.269 3.275 -6.101 1.00 68.38 182 ALA A C 1
ATOM 1448 O O . ALA A 1 182 ? 7.604 2.327 -5.700 1.00 68.38 182 ALA A O 1
ATOM 1449 N N . GLU A 1 183 ? 9.590 3.367 -5.926 1.00 64.38 183 GLU A N 1
ATOM 1450 C CA . GLU A 1 183 ? 10.442 2.366 -5.258 1.00 64.38 183 GLU A CA 1
ATOM 1451 C C . GLU A 1 183 ? 10.223 2.259 -3.735 1.00 64.38 183 GLU A C 1
ATOM 1453 O O . GLU A 1 183 ? 10.665 1.301 -3.115 1.00 64.38 183 GLU A O 1
ATOM 1458 N N . HIS A 1 184 ? 9.583 3.256 -3.121 1.00 69.25 184 HIS A N 1
ATOM 1459 C CA . HIS A 1 184 ? 9.366 3.364 -1.671 1.00 69.25 184 HIS A CA 1
ATOM 1460 C C . HIS A 1 184 ? 7.871 3.413 -1.305 1.00 69.25 184 HIS A C 1
ATOM 1462 O O . HIS A 1 184 ? 7.511 3.521 -0.130 1.00 69.25 184 HIS A O 1
ATOM 1468 N N . GLN A 1 185 ? 6.996 3.357 -2.312 1.00 76.88 185 GLN A N 1
ATOM 1469 C CA . GLN A 1 185 ? 5.549 3.409 -2.152 1.00 76.88 185 GLN A CA 1
ATOM 1470 C C . GLN A 1 185 ? 4.987 2.099 -1.603 1.00 76.88 185 GLN A C 1
ATOM 1472 O O . GLN A 1 185 ? 5.599 1.038 -1.692 1.00 76.88 185 GLN A O 1
ATOM 1477 N N . TRP A 1 186 ? 3.779 2.182 -1.048 1.00 78.12 186 TRP A N 1
ATOM 1478 C CA . TRP A 1 186 ? 3.030 0.998 -0.646 1.00 78.12 186 TRP A CA 1
ATOM 1479 C C . TRP A 1 186 ? 2.686 0.128 -1.855 1.00 78.12 186 TRP A C 1
ATOM 1481 O O . TRP A 1 186 ? 2.359 0.640 -2.925 1.00 78.12 186 TRP A O 1
ATOM 1491 N N . THR A 1 187 ? 2.659 -1.186 -1.662 1.00 78.06 187 THR A N 1
ATOM 1492 C CA . THR A 1 187 ? 1.804 -2.052 -2.484 1.00 78.06 187 THR A CA 1
ATOM 1493 C C . THR A 1 187 ? 0.351 -1.935 -2.017 1.00 78.06 187 THR A C 1
ATOM 1495 O O . THR A 1 187 ? 0.077 -1.430 -0.923 1.00 78.06 187 THR A O 1
ATOM 1498 N N . VAL A 1 188 ? -0.604 -2.400 -2.828 1.00 79.94 188 VAL A N 1
ATOM 1499 C CA . VAL A 1 188 ? -2.021 -2.391 -2.423 1.00 79.94 188 VAL A CA 1
ATOM 1500 C C . VAL A 1 188 ? -2.244 -3.248 -1.180 1.00 79.94 188 VAL A C 1
ATOM 1502 O O . VAL A 1 188 ? -2.890 -2.773 -0.253 1.00 79.94 188 VAL A O 1
ATOM 1505 N N . ASP A 1 189 ? -1.625 -4.425 -1.099 1.00 72.62 189 ASP A N 1
ATOM 1506 C CA . ASP A 1 189 ? -1.769 -5.330 0.049 1.00 72.62 189 ASP A CA 1
ATOM 1507 C C . ASP A 1 189 ? -1.229 -4.699 1.349 1.00 72.62 189 ASP A C 1
ATOM 1509 O O . ASP A 1 189 ? -1.837 -4.785 2.418 1.00 72.62 189 ASP A O 1
ATOM 1513 N N . GLN A 1 190 ? -0.097 -3.988 1.270 1.00 72.12 190 GLN A N 1
ATOM 1514 C CA . GLN A 1 190 ? 0.457 -3.262 2.419 1.00 72.12 190 GLN A CA 1
ATOM 1515 C C . GLN A 1 190 ? -0.433 -2.092 2.845 1.00 72.12 190 GLN A C 1
ATOM 1517 O O . GLN A 1 190 ? -0.591 -1.823 4.041 1.00 72.12 190 GLN A O 1
ATOM 1522 N N . LEU A 1 191 ? -0.994 -1.372 1.872 1.00 78.38 191 LEU A N 1
ATOM 1523 C CA . LEU A 1 191 ? -1.897 -0.263 2.140 1.00 78.38 191 LEU A CA 1
ATOM 1524 C C . LEU A 1 191 ? -3.209 -0.758 2.757 1.00 78.38 191 LEU A C 1
ATOM 1526 O O . LEU A 1 191 ? -3.683 -0.156 3.716 1.00 78.38 191 LEU A O 1
ATOM 1530 N N . GLU A 1 192 ? -3.756 -1.870 2.271 1.00 78.44 192 GLU A N 1
ATOM 1531 C CA . GLU A 1 192 ? -4.936 -2.524 2.838 1.00 78.44 192 GLU A CA 1
ATOM 1532 C C . GLU A 1 192 ? -4.722 -2.864 4.317 1.00 78.44 192 GLU A C 1
ATOM 1534 O O . GLU A 1 192 ? -5.531 -2.479 5.161 1.00 78.44 192 GLU A O 1
ATOM 1539 N N . TYR A 1 193 ? -3.580 -3.464 4.668 1.00 68.00 193 TYR A N 1
ATOM 1540 C CA . TYR A 1 193 ? -3.243 -3.753 6.065 1.00 68.00 193 TYR A CA 1
ATOM 1541 C C . TYR A 1 193 ? -3.215 -2.493 6.947 1.00 68.00 193 TYR A C 1
ATOM 1543 O O . TYR A 1 193 ? -3.700 -2.483 8.087 1.00 68.00 193 TYR A O 1
ATOM 1551 N N . ARG A 1 194 ? -2.666 -1.393 6.419 1.00 75.81 194 ARG A N 1
ATOM 1552 C CA . ARG A 1 194 ? -2.662 -0.103 7.121 1.00 75.81 194 ARG A CA 1
ATOM 1553 C C . ARG A 1 194 ? -4.068 0.452 7.316 1.00 75.81 194 ARG A C 1
ATOM 1555 O O . ARG A 1 194 ? -4.381 0.943 8.401 1.00 75.81 194 ARG A O 1
ATOM 1562 N N . LEU A 1 195 ? -4.914 0.360 6.294 1.00 79.31 195 LEU A N 1
ATOM 1563 C CA . LEU A 1 195 ? -6.311 0.784 6.365 1.00 79.31 195 LEU A CA 1
ATOM 1564 C C . LEU A 1 195 ? -7.097 -0.051 7.377 1.00 79.31 195 LEU A C 1
ATOM 1566 O O . LEU A 1 195 ? -7.852 0.506 8.174 1.00 79.31 195 LEU A O 1
ATOM 1570 N N . GLU A 1 196 ? -6.862 -1.360 7.423 1.00 72.25 196 GLU A N 1
ATOM 1571 C CA . GLU A 1 196 ? -7.509 -2.236 8.396 1.00 72.25 196 GLU A CA 1
ATOM 1572 C C . GLU A 1 196 ? -7.072 -1.966 9.833 1.00 72.25 196 GLU A C 1
ATOM 1574 O O . GLU A 1 196 ? -7.894 -2.012 10.753 1.00 72.25 196 GLU A O 1
ATOM 1579 N N . SER A 1 197 ? -5.807 -1.592 10.031 1.00 70.25 197 SER A N 1
ATOM 1580 C CA . SER A 1 197 ? -5.310 -1.132 11.330 1.00 70.25 197 SER A CA 1
ATOM 1581 C C . SER A 1 197 ? -6.049 0.133 11.782 1.00 70.25 197 SER A C 1
ATOM 1583 O O . SER A 1 197 ? -6.489 0.218 12.928 1.00 70.25 197 SER A O 1
ATOM 1585 N N . ILE A 1 198 ? -6.261 1.096 10.876 1.00 72.44 198 ILE A N 1
ATOM 1586 C CA . ILE A 1 198 ? -7.046 2.310 11.158 1.00 72.44 198 ILE A CA 1
ATOM 1587 C C . ILE A 1 198 ? -8.496 1.946 11.499 1.00 72.44 198 ILE A C 1
ATOM 1589 O O . ILE A 1 198 ? -9.028 2.440 12.495 1.00 72.44 198 ILE A O 1
ATOM 1593 N N . ARG A 1 199 ? -9.123 1.044 10.731 1.00 75.62 199 ARG A N 1
ATOM 1594 C CA . ARG A 1 199 ? -10.495 0.586 10.993 1.00 75.62 199 ARG A CA 1
ATOM 1595 C C . ARG A 1 199 ? -10.617 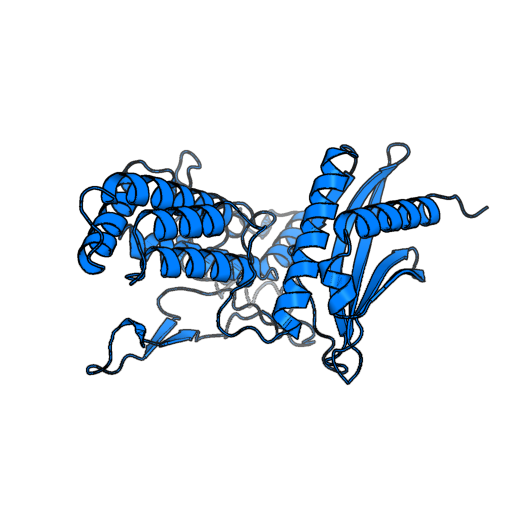-0.047 12.379 1.00 75.62 199 ARG A C 1
ATOM 1597 O O . ARG A 1 199 ? -11.496 0.340 13.144 1.00 75.62 199 ARG A O 1
ATOM 1604 N N . HIS A 1 200 ? -9.708 -0.950 12.741 1.00 67.94 200 HIS A N 1
ATOM 1605 C CA . HIS A 1 200 ? -9.696 -1.610 14.052 1.00 67.94 200 HIS A CA 1
ATOM 1606 C C . HIS A 1 200 ? -9.521 -0.641 15.229 1.00 67.94 200 HIS A C 1
ATOM 1608 O O . HIS A 1 200 ? -10.010 -0.918 16.327 1.00 67.94 200 HIS A O 1
ATOM 1614 N N . LEU A 1 201 ? -8.817 0.475 15.027 1.00 63.19 201 LEU A N 1
ATOM 1615 C CA . LEU A 1 201 ? -8.624 1.508 16.050 1.00 63.19 201 LEU A CA 1
ATOM 1616 C C . LEU A 1 201 ? -9.864 2.377 16.257 1.00 63.19 201 LEU A C 1
ATOM 1618 O O . LEU A 1 201 ? -10.067 2.893 17.354 1.00 63.19 201 LEU A O 1
ATOM 1622 N N . LEU A 1 202 ? -10.671 2.544 15.210 1.00 68.44 202 LEU A N 1
ATOM 1623 C CA . LEU A 1 202 ? -11.884 3.359 15.227 1.00 68.44 202 LEU A CA 1
ATOM 1624 C C . LEU A 1 202 ? -13.146 2.552 15.568 1.00 68.44 202 LEU A C 1
ATOM 1626 O O . LEU A 1 202 ? -14.192 3.151 15.824 1.00 68.44 202 LEU A O 1
ATOM 1630 N N . GLN A 1 203 ? -13.065 1.218 15.601 1.00 65.81 203 GLN A N 1
ATOM 1631 C CA . GLN A 1 203 ? -14.175 0.362 16.014 1.00 65.81 203 GLN A CA 1
ATOM 1632 C C . GLN A 1 203 ? -14.454 0.480 17.527 1.00 65.81 203 GLN A C 1
ATOM 1634 O O . GLN A 1 203 ? -13.521 0.399 18.334 1.00 65.81 203 GLN A O 1
ATOM 1639 N N . PRO A 1 204 ? -15.728 0.598 17.946 1.00 54.25 204 PRO A N 1
ATOM 1640 C CA . PRO A 1 204 ? -16.099 0.543 19.356 1.00 54.25 204 PRO A CA 1
ATOM 1641 C C . PRO A 1 204 ? -15.778 -0.848 19.923 1.00 54.25 204 PRO A C 1
ATOM 1643 O O . PRO A 1 204 ? -16.363 -1.846 19.503 1.00 54.25 204 PRO A O 1
ATOM 1646 N N . LYS A 1 205 ? -14.846 -0.945 20.879 1.00 54.94 205 LYS A N 1
ATOM 1647 C CA . LYS A 1 205 ? -14.511 -2.216 21.545 1.00 54.94 205 LYS A CA 1
ATOM 1648 C C . LYS A 1 205 ? -15.271 -2.357 22.868 1.00 54.94 205 LYS A C 1
ATOM 1650 O O . LYS A 1 205 ? -15.399 -1.407 23.636 1.00 54.94 205 LYS A O 1
ATOM 1655 N N . THR A 1 206 ? -15.758 -3.566 23.146 1.00 47.91 206 THR A N 1
ATOM 1656 C CA . THR A 1 206 ? -16.546 -3.928 24.342 1.00 47.91 206 THR A CA 1
ATOM 1657 C C . THR A 1 206 ? -15.695 -4.337 25.559 1.00 47.91 206 THR A C 1
ATOM 1659 O O . THR A 1 206 ? -16.243 -4.628 26.619 1.00 47.91 206 THR A O 1
ATOM 1662 N N . THR A 1 207 ? -14.362 -4.372 25.438 1.00 50.16 207 THR A N 1
ATOM 1663 C CA . THR A 1 207 ? -13.409 -4.830 26.477 1.00 50.16 207 THR A CA 1
ATOM 1664 C C . THR A 1 207 ? -12.861 -3.698 27.362 1.00 50.16 207 THR A C 1
ATOM 1666 O O . THR A 1 207 ? -13.100 -2.529 27.092 1.00 50.16 207 THR A O 1
ATOM 1669 N N . SER A 1 208 ? -12.145 -4.002 28.456 1.00 54.38 208 SER A N 1
ATOM 1670 C CA . SER A 1 208 ? -11.662 -2.969 29.391 1.00 54.38 208 SER A CA 1
ATOM 1671 C C . SER A 1 208 ? -10.530 -2.089 28.822 1.00 54.38 208 SER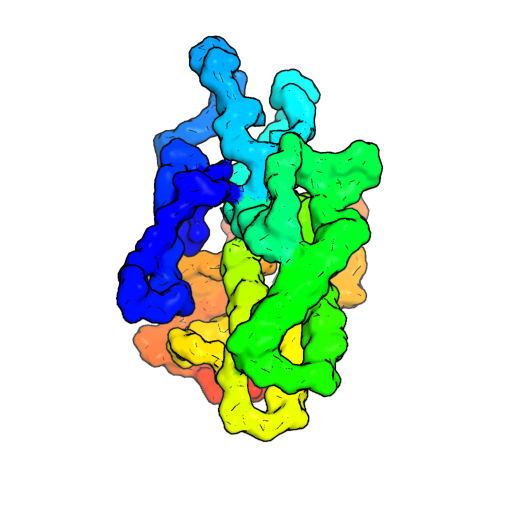 A C 1
ATOM 1673 O O . SER A 1 208 ? -9.703 -2.512 28.014 1.00 54.38 208 SER A O 1
ATOM 1675 N N . LEU A 1 209 ? -10.519 -0.837 29.285 1.00 46.31 209 LEU A N 1
ATOM 1676 C CA . LEU A 1 209 ? -9.823 0.340 28.748 1.00 46.31 209 LEU A CA 1
ATOM 1677 C C . LEU A 1 209 ? -8.302 0.189 28.528 1.00 46.31 209 LEU A C 1
ATOM 1679 O O . LEU A 1 209 ? -7.781 0.607 27.495 1.00 46.31 209 LEU A O 1
ATOM 1683 N N . ASP A 1 210 ? -7.584 -0.422 29.473 1.00 46.91 210 ASP A N 1
ATOM 1684 C CA . ASP A 1 210 ? -6.124 -0.593 29.389 1.00 46.91 210 ASP A CA 1
ATOM 1685 C C . ASP A 1 210 ? -5.724 -1.719 28.428 1.00 46.91 210 ASP A C 1
ATOM 1687 O O . ASP A 1 210 ? -4.679 -1.653 27.777 1.00 46.91 210 ASP A O 1
ATOM 1691 N N . GLN A 1 211 ? -6.594 -2.719 28.272 1.00 53.81 211 GLN A N 1
ATOM 1692 C CA . GLN A 1 211 ? -6.420 -3.805 27.315 1.00 53.81 211 GLN A CA 1
ATOM 1693 C C . GLN A 1 211 ? -6.575 -3.276 25.882 1.00 53.81 211 GLN A C 1
ATOM 1695 O O . GLN A 1 211 ? -5.742 -3.555 25.030 1.00 53.81 211 GLN A O 1
ATOM 1700 N N . GLN A 1 212 ? -7.569 -2.414 25.635 1.00 51.72 212 GLN A N 1
ATOM 1701 C CA . GLN A 1 212 ? -7.828 -1.832 24.312 1.00 51.72 212 GLN A CA 1
ATOM 1702 C C . GLN A 1 212 ? -6.655 -1.001 23.779 1.00 51.72 212 GLN A C 1
ATOM 1704 O O . GLN A 1 212 ? -6.297 -1.128 22.611 1.00 51.72 212 GLN A O 1
ATOM 1709 N N . LEU A 1 213 ? -6.046 -0.168 24.631 1.00 48.53 213 LEU A N 1
ATOM 1710 C CA . LEU A 1 213 ? -4.894 0.664 24.274 1.00 48.53 213 LEU A CA 1
ATOM 1711 C C . LEU A 1 213 ? -3.593 -0.135 24.198 1.00 48.53 213 LEU A C 1
ATOM 1713 O O . LEU A 1 213 ? -2.764 0.169 23.344 1.00 48.53 213 LEU A O 1
ATOM 1717 N N . SER A 1 214 ? -3.413 -1.149 25.047 1.00 49.28 214 SER A N 1
ATOM 1718 C CA . SER A 1 214 ? -2.279 -2.078 24.975 1.00 49.28 214 SER A CA 1
ATOM 1719 C C . SER A 1 214 ? -2.324 -2.913 23.693 1.00 49.28 214 SER A C 1
ATOM 1721 O O . SER A 1 214 ? -1.330 -2.974 22.977 1.00 49.28 214 SER A O 1
ATOM 1723 N N . ASP A 1 215 ? -3.491 -3.450 23.333 1.00 49.78 215 ASP A N 1
ATOM 1724 C CA . ASP A 1 215 ? -3.699 -4.243 22.117 1.00 49.78 215 ASP A CA 1
ATOM 1725 C C . ASP A 1 215 ? -3.634 -3.370 20.855 1.00 49.78 215 ASP A C 1
ATOM 1727 O O . ASP A 1 215 ? -3.071 -3.785 19.852 1.00 49.78 215 ASP A O 1
ATOM 1731 N N . ALA A 1 216 ? -4.136 -2.132 20.904 1.00 44.66 216 ALA A N 1
ATOM 1732 C CA . ALA A 1 216 ? -4.001 -1.149 19.825 1.00 44.66 216 ALA A CA 1
ATOM 1733 C C . ALA A 1 216 ? -2.553 -0.684 19.628 1.00 44.66 216 ALA A C 1
ATOM 1735 O O . ALA A 1 216 ? -2.086 -0.578 18.501 1.00 44.66 216 ALA A O 1
ATOM 1736 N N . THR A 1 217 ? -1.826 -0.426 20.718 1.00 43.19 217 THR A N 1
ATOM 1737 C CA . THR A 1 217 ? -0.414 -0.019 20.670 1.00 43.19 217 THR A CA 1
ATOM 1738 C C . THR A 1 217 ? 0.466 -1.191 20.232 1.00 43.19 217 THR A C 1
ATOM 1740 O O . THR A 1 217 ? 1.383 -0.985 19.446 1.00 43.19 217 THR A O 1
ATOM 1743 N N . LYS A 1 218 ? 0.144 -2.427 20.638 1.00 46.00 218 LYS A N 1
ATOM 1744 C CA . LYS A 1 218 ? 0.724 -3.647 20.062 1.00 46.00 218 LYS A CA 1
ATOM 1745 C C . LYS A 1 218 ? 0.358 -3.791 18.584 1.00 46.00 218 LYS A C 1
ATOM 1747 O O . LYS A 1 218 ? 1.246 -3.990 17.780 1.00 46.00 218 LYS A O 1
ATOM 1752 N N . SER A 1 219 ? -0.885 -3.592 18.166 1.00 45.91 219 SER A N 1
ATOM 1753 C CA . SER A 1 219 ? -1.269 -3.679 16.747 1.00 45.91 219 SER A CA 1
ATOM 1754 C C . SER A 1 219 ? -0.621 -2.593 15.870 1.00 45.91 219 SER A C 1
ATOM 1756 O O . SER A 1 219 ? -0.348 -2.841 14.701 1.00 45.91 219 SER A O 1
ATOM 1758 N N . LEU A 1 220 ? -0.373 -1.398 16.420 1.00 38.81 220 LEU A N 1
ATOM 1759 C CA . LEU A 1 220 ? 0.244 -0.256 15.729 1.00 38.81 220 LEU A CA 1
ATOM 1760 C C . LEU A 1 220 ? 1.778 -0.315 15.690 1.00 38.81 220 LEU A C 1
ATOM 1762 O O . LEU A 1 220 ? 2.374 0.219 14.756 1.00 38.81 220 LEU A O 1
ATOM 1766 N N . LEU A 1 221 ? 2.413 -0.898 16.716 1.00 38.44 221 LEU A N 1
ATOM 1767 C CA . LEU A 1 221 ? 3.875 -0.896 16.899 1.00 38.44 221 LEU A CA 1
ATOM 1768 C C . LEU A 1 221 ? 4.515 -2.283 16.838 1.00 38.44 221 LEU A C 1
ATOM 1770 O O . LEU A 1 221 ? 5.733 -2.377 16.744 1.00 38.44 221 LEU A O 1
ATOM 1774 N N . SER A 1 222 ? 3.729 -3.355 16.881 1.00 38.50 222 SER A N 1
ATOM 1775 C CA . SER A 1 222 ? 4.220 -4.708 16.671 1.00 38.50 222 SER A CA 1
ATOM 1776 C C . SER A 1 222 ? 3.759 -5.189 15.299 1.00 38.50 222 SER A C 1
ATOM 1778 O O . SER A 1 222 ? 2.625 -5.608 15.088 1.00 38.50 222 SER A O 1
ATOM 1780 N N . PHE A 1 223 ? 4.708 -5.196 14.372 1.00 40.00 223 PHE A N 1
ATOM 1781 C CA . PHE A 1 223 ? 4.734 -6.215 13.325 1.00 40.00 223 PHE A CA 1
ATOM 1782 C C . PHE A 1 223 ? 4.813 -7.643 13.935 1.00 40.00 223 PHE A C 1
ATOM 1784 O O . PHE A 1 223 ? 4.616 -8.627 13.236 1.00 40.00 223 PHE A O 1
ATOM 1791 N N . GLU A 1 224 ? 5.053 -7.764 15.250 1.00 36.62 224 GLU A N 1
ATOM 1792 C CA . GLU A 1 224 ? 5.344 -9.009 15.975 1.00 36.62 224 GLU A CA 1
ATOM 1793 C C . GLU A 1 224 ? 4.154 -9.678 16.705 1.00 36.62 224 GLU A C 1
ATOM 1795 O O . GLU A 1 224 ? 4.337 -10.759 17.259 1.00 36.62 224 GLU A O 1
ATOM 1800 N N . SER A 1 225 ? 2.930 -9.122 16.734 1.00 38.84 225 SER A N 1
ATOM 1801 C CA . SER A 1 225 ? 1.786 -9.790 17.412 1.00 38.84 225 SER A CA 1
ATOM 1802 C C . SER A 1 225 ? 0.518 -9.953 16.568 1.00 38.84 225 SER A C 1
ATOM 1804 O O . SER A 1 225 ? -0.605 -9.800 17.040 1.00 38.84 225 SER A O 1
ATOM 1806 N N . VAL A 1 226 ? 0.694 -10.357 15.309 1.00 42.22 226 VAL A N 1
ATOM 1807 C CA . VAL A 1 226 ? -0.396 -10.745 14.400 1.00 42.22 226 VAL A CA 1
ATOM 1808 C C . VAL A 1 226 ? -0.707 -12.239 14.564 1.00 42.22 226 VAL A C 1
ATOM 1810 O O . VAL A 1 226 ? -0.363 -13.074 13.732 1.00 42.22 226 VAL A O 1
ATOM 1813 N N . THR A 1 227 ? -1.336 -12.618 15.676 1.00 38.25 227 THR A N 1
ATOM 1814 C CA . THR A 1 227 ? -1.941 -13.959 15.830 1.00 38.25 227 THR A CA 1
ATOM 1815 C C . THR A 1 227 ? -3.452 -13.962 15.605 1.00 38.25 227 THR A C 1
ATOM 1817 O O . THR A 1 227 ? -4.061 -15.027 15.640 1.00 38.25 227 THR A O 1
ATOM 1820 N N . THR A 1 228 ? -4.070 -12.810 15.327 1.00 40.41 228 THR A N 1
ATOM 1821 C CA . THR A 1 228 ? -5.528 -12.699 15.177 1.00 40.41 228 THR A CA 1
ATOM 1822 C C . THR A 1 228 ? -5.914 -11.685 14.097 1.00 40.41 228 THR A C 1
ATOM 1824 O O . THR A 1 228 ? -6.441 -10.620 14.408 1.00 40.41 228 THR A O 1
ATOM 1827 N N . VAL A 1 229 ? -5.668 -12.001 12.822 1.00 43.03 229 VAL A N 1
ATOM 1828 C CA . VAL A 1 229 ? -6.443 -11.380 11.732 1.00 43.03 229 VAL A CA 1
ATOM 1829 C C . VAL A 1 229 ? -7.728 -12.199 11.608 1.00 43.03 229 VAL A C 1
ATOM 1831 O O . VAL A 1 229 ? -7.639 -13.395 11.312 1.00 43.03 229 VAL A O 1
ATOM 1834 N N . PRO A 1 230 ? -8.916 -11.634 11.883 1.00 40.34 230 PRO A N 1
ATOM 1835 C CA . PRO A 1 230 ? -10.159 -12.360 11.681 1.00 40.34 230 PRO A CA 1
ATOM 1836 C C . PRO A 1 230 ? -10.299 -12.660 10.183 1.00 40.34 230 PRO A C 1
ATOM 1838 O O . PRO A 1 230 ? -10.164 -11.749 9.373 1.00 40.34 230 PRO A O 1
ATOM 1841 N N . ASN A 1 231 ? -10.588 -13.918 9.837 1.00 48.47 231 ASN A N 1
ATOM 1842 C CA . ASN A 1 231 ? -10.870 -14.436 8.484 1.00 48.47 231 ASN A CA 1
ATOM 1843 C C . ASN A 1 231 ? -9.695 -14.938 7.629 1.00 48.47 231 ASN A C 1
ATOM 1845 O O . ASN A 1 231 ? -9.956 -15.403 6.523 1.00 48.47 231 ASN A O 1
ATOM 1849 N N . LEU A 1 232 ? -8.448 -14.945 8.113 1.00 49.97 232 LEU A N 1
ATOM 1850 C CA . LEU A 1 232 ? -7.389 -15.686 7.413 1.00 49.97 232 LEU A CA 1
ATOM 1851 C C . LEU A 1 232 ? -7.485 -17.181 7.726 1.00 49.97 232 LEU A C 1
ATOM 1853 O O . LEU A 1 232 ? -7.632 -17.587 8.884 1.00 49.97 232 LEU A O 1
ATOM 1857 N N . SER A 1 233 ? -7.367 -18.012 6.696 1.00 63.06 233 SER A N 1
ATOM 1858 C CA . SER A 1 233 ? -7.204 -19.451 6.863 1.00 63.06 233 SER A CA 1
ATOM 1859 C C . SER A 1 233 ? -5.936 -19.757 7.684 1.00 63.06 233 SER A C 1
ATOM 1861 O O . SER A 1 233 ? -4.969 -18.984 7.679 1.00 63.06 233 SER A O 1
ATOM 1863 N N . PRO A 1 234 ? -5.871 -20.909 8.378 1.00 64.25 234 PRO A N 1
ATOM 1864 C CA . PRO A 1 234 ? -4.675 -21.308 9.121 1.00 64.25 234 PRO A CA 1
ATOM 1865 C C . PRO A 1 234 ? -3.394 -21.352 8.274 1.00 64.25 234 PRO A C 1
ATOM 1867 O O . PRO A 1 234 ? -2.302 -21.221 8.822 1.00 64.25 234 PRO A O 1
ATOM 1870 N N . ILE A 1 235 ? -3.515 -21.557 6.959 1.00 66.38 235 ILE A N 1
ATOM 1871 C CA . ILE A 1 235 ? -2.396 -21.560 6.010 1.00 66.38 235 ILE A CA 1
ATOM 1872 C C . ILE A 1 235 ? -1.930 -20.127 5.741 1.00 66.38 235 ILE A C 1
ATOM 1874 O O . ILE A 1 235 ? -0.740 -19.847 5.863 1.00 66.38 235 ILE A O 1
ATOM 1878 N N . GLU A 1 236 ? -2.851 -19.201 5.472 1.00 68.31 236 GLU A N 1
ATOM 1879 C CA . GLU A 1 236 ? -2.525 -17.789 5.230 1.00 68.31 236 GLU A CA 1
ATOM 1880 C C . GLU A 1 236 ? -1.876 -17.129 6.446 1.00 68.31 236 GLU A C 1
ATOM 1882 O O . GLU A 1 236 ? -0.901 -16.393 6.305 1.00 68.31 236 GLU A O 1
ATOM 1887 N N . LEU A 1 237 ? -2.348 -17.444 7.654 1.00 65.62 237 LEU A N 1
ATOM 1888 C CA . LEU A 1 237 ? -1.775 -16.893 8.882 1.00 65.62 237 LEU A CA 1
ATOM 1889 C C . LEU A 1 237 ? -0.333 -17.386 9.113 1.00 65.62 237 LEU A C 1
ATOM 1891 O O . LEU A 1 237 ? 0.521 -16.629 9.573 1.00 65.62 237 LEU A O 1
ATOM 1895 N N . LYS A 1 238 ? -0.027 -18.639 8.751 1.00 71.12 238 LYS A N 1
ATOM 1896 C CA . LYS A 1 238 ? 1.340 -19.192 8.810 1.00 71.12 238 LYS A CA 1
ATOM 1897 C C . LYS A 1 238 ? 2.232 -18.620 7.713 1.00 71.12 238 LYS A C 1
ATOM 1899 O O . LYS A 1 238 ? 3.378 -18.267 7.977 1.00 71.12 238 LYS A O 1
ATOM 1904 N N . PHE A 1 239 ? 1.701 -18.493 6.505 1.00 72.56 239 PHE A N 1
ATOM 1905 C CA . PHE A 1 239 ? 2.404 -17.883 5.388 1.00 72.56 239 PHE A CA 1
ATOM 1906 C C . PHE A 1 239 ? 2.782 -16.425 5.670 1.00 72.56 239 PHE A C 1
ATOM 1908 O O . PHE A 1 239 ? 3.899 -15.992 5.386 1.00 72.56 239 PHE A O 1
ATOM 1915 N N . HIS A 1 240 ? 1.885 -15.685 6.315 1.00 70.25 240 HIS A N 1
ATOM 1916 C CA . HIS A 1 240 ? 2.158 -14.329 6.759 1.00 70.25 240 HIS A CA 1
ATOM 1917 C C . HIS A 1 240 ? 3.320 -14.276 7.762 1.00 70.25 240 HIS A C 1
ATOM 1919 O O . HIS A 1 240 ? 4.220 -13.457 7.603 1.00 70.25 240 HIS A O 1
ATOM 1925 N N . LYS A 1 241 ? 3.381 -15.198 8.736 1.00 71.00 241 LYS A N 1
ATOM 1926 C CA . LYS A 1 241 ? 4.538 -15.301 9.647 1.00 71.00 241 LYS A CA 1
ATOM 1927 C C . LYS A 1 241 ? 5.853 -15.542 8.901 1.00 71.00 241 LYS A C 1
ATOM 1929 O O . LYS A 1 241 ? 6.857 -14.926 9.241 1.00 71.00 241 LYS A O 1
ATOM 1934 N N . ILE A 1 242 ? 5.848 -16.408 7.886 1.00 74.00 242 ILE A N 1
ATOM 1935 C CA . ILE A 1 242 ? 7.028 -16.665 7.046 1.00 74.00 242 ILE A CA 1
ATOM 1936 C C . ILE A 1 242 ? 7.435 -15.392 6.290 1.00 74.00 242 ILE A C 1
ATOM 1938 O O . ILE A 1 242 ? 8.609 -15.036 6.279 1.00 74.00 242 ILE A O 1
ATOM 1942 N N . SER A 1 243 ? 6.462 -14.672 5.728 1.00 75.00 243 SER A N 1
ATOM 1943 C CA . SER A 1 243 ? 6.686 -13.395 5.035 1.00 75.00 243 SER A CA 1
ATOM 1944 C C . SER A 1 243 ? 7.333 -12.356 5.955 1.00 75.00 243 SER A C 1
ATOM 1946 O O . SER A 1 243 ? 8.311 -11.716 5.585 1.00 75.00 243 SER A O 1
ATOM 1948 N N . LEU A 1 244 ? 6.832 -12.228 7.187 1.00 70.81 244 LEU A N 1
ATOM 1949 C CA . LEU A 1 244 ? 7.383 -11.324 8.197 1.00 70.81 244 LEU A CA 1
ATOM 1950 C C . LEU A 1 244 ? 8.813 -11.699 8.597 1.00 70.81 244 LEU A C 1
ATOM 1952 O O . LEU A 1 244 ? 9.680 -10.829 8.658 1.00 70.81 244 LEU A O 1
ATOM 1956 N N . ALA A 1 245 ? 9.067 -12.987 8.837 1.00 72.12 245 ALA A N 1
ATOM 1957 C CA . ALA A 1 245 ? 10.402 -13.474 9.169 1.00 72.12 245 ALA A CA 1
ATOM 1958 C C . ALA A 1 245 ? 11.394 -13.228 8.021 1.00 72.12 245 ALA A C 1
ATOM 1960 O O . ALA A 1 245 ? 12.543 -12.864 8.266 1.00 72.12 245 ALA A O 1
ATOM 1961 N N . TYR A 1 246 ? 10.942 -13.367 6.773 1.00 76.88 246 TYR A N 1
ATOM 1962 C CA . TYR A 1 246 ? 11.740 -13.044 5.598 1.00 76.88 246 TYR A CA 1
ATOM 1963 C C . TYR A 1 246 ? 12.103 -11.551 5.537 1.00 76.88 246 TYR A C 1
ATOM 1965 O O . TYR A 1 246 ? 13.276 -11.209 5.389 1.00 76.88 246 TYR A O 1
ATOM 1973 N N . GLU A 1 247 ? 11.136 -10.649 5.733 1.00 74.62 247 GLU A N 1
ATOM 1974 C CA . GLU A 1 247 ? 11.394 -9.200 5.790 1.00 74.62 247 GLU A CA 1
ATOM 1975 C C . GLU A 1 247 ? 12.354 -8.814 6.922 1.00 74.62 247 GLU A C 1
ATOM 1977 O O . GLU A 1 247 ? 13.292 -8.038 6.719 1.00 74.62 247 GLU A O 1
ATOM 1982 N N . SER A 1 248 ? 12.155 -9.388 8.109 1.00 74.75 248 SER A N 1
ATOM 1983 C CA . SER A 1 248 ? 13.029 -9.178 9.265 1.00 74.75 248 SER A CA 1
ATOM 1984 C C . SER A 1 248 ? 14.461 -9.640 8.974 1.00 74.75 248 SER A C 1
ATOM 1986 O O . SER A 1 248 ? 15.421 -8.890 9.189 1.00 74.75 248 SER A O 1
ATOM 1988 N N . ALA A 1 249 ? 14.620 -10.826 8.375 1.00 74.75 249 ALA A N 1
ATOM 1989 C CA . ALA A 1 249 ? 15.918 -11.348 7.959 1.00 74.75 249 ALA A CA 1
ATOM 1990 C C . ALA A 1 249 ? 16.603 -10.433 6.930 1.00 74.75 249 ALA A C 1
ATOM 1992 O O . ALA A 1 249 ? 17.796 -10.152 7.063 1.00 74.75 249 ALA A O 1
ATOM 1993 N N . LYS A 1 250 ? 15.863 -9.892 5.952 1.00 79.81 250 LYS A N 1
ATOM 1994 C CA . LYS A 1 250 ? 16.399 -8.914 4.989 1.00 79.81 250 LYS A CA 1
ATOM 1995 C C . LYS A 1 250 ? 16.890 -7.644 5.670 1.00 79.81 250 LYS A C 1
ATOM 1997 O O . LYS A 1 250 ? 18.009 -7.202 5.399 1.00 79.81 250 LYS A O 1
ATOM 2002 N N . ALA A 1 251 ? 16.081 -7.067 6.557 1.00 76.88 251 ALA A N 1
ATOM 2003 C CA . ALA A 1 251 ? 16.435 -5.851 7.283 1.00 76.88 251 ALA A CA 1
ATOM 2004 C C . ALA A 1 251 ? 17.696 -6.057 8.137 1.00 76.88 251 ALA A C 1
ATOM 2006 O O . ALA A 1 251 ? 18.630 -5.251 8.091 1.00 76.88 251 ALA A O 1
ATOM 2007 N N . LYS A 1 252 ? 17.759 -7.180 8.860 1.00 76.06 252 LYS A N 1
ATOM 2008 C CA . LYS A 1 252 ? 18.914 -7.565 9.674 1.00 76.06 252 LYS A CA 1
ATOM 2009 C C . LYS A 1 252 ? 20.166 -7.797 8.826 1.00 76.06 252 LYS A C 1
ATOM 2011 O O . LYS A 1 252 ? 21.242 -7.319 9.189 1.00 76.06 252 LYS A O 1
ATOM 2016 N N . PHE A 1 253 ? 20.024 -8.456 7.677 1.00 79.75 253 PHE A N 1
ATOM 2017 C CA . PHE A 1 253 ? 21.121 -8.681 6.741 1.00 79.75 253 PHE A CA 1
ATOM 2018 C C . PHE A 1 253 ? 21.730 -7.358 6.258 1.00 79.75 253 PHE A C 1
ATOM 2020 O O . PHE A 1 253 ? 22.945 -7.183 6.344 1.00 79.75 253 PHE A O 1
ATOM 2027 N N . ILE A 1 254 ? 20.905 -6.393 5.832 1.00 79.88 254 ILE A N 1
ATOM 2028 C CA . ILE A 1 254 ? 21.370 -5.063 5.395 1.00 79.88 254 ILE A CA 1
ATOM 2029 C C . ILE A 1 254 ? 22.054 -4.296 6.524 1.00 79.88 254 ILE A C 1
ATOM 2031 O O . ILE A 1 254 ? 23.099 -3.684 6.300 1.00 79.88 254 ILE A O 1
ATOM 2035 N N . ALA A 1 255 ? 21.511 -4.361 7.743 1.00 77.19 255 ALA A N 1
ATOM 2036 C CA . ALA A 1 255 ? 22.119 -3.714 8.903 1.00 77.19 255 ALA A CA 1
ATOM 2037 C C . ALA A 1 255 ? 23.547 -4.225 9.174 1.00 77.19 255 ALA A C 1
ATOM 2039 O O . ALA A 1 255 ? 24.410 -3.457 9.597 1.00 77.19 255 ALA A O 1
ATOM 2040 N N . GLN A 1 256 ? 23.809 -5.505 8.900 1.00 80.31 256 GLN A N 1
ATOM 2041 C CA . GLN A 1 256 ? 25.133 -6.115 9.050 1.00 80.31 256 GLN A CA 1
ATOM 2042 C C . GLN A 1 256 ? 26.030 -5.951 7.812 1.00 80.31 256 GLN A C 1
ATOM 2044 O O . GLN A 1 256 ? 27.255 -5.990 7.932 1.00 80.31 256 GLN A O 1
ATOM 2049 N N . HIS A 1 257 ? 25.446 -5.751 6.628 1.00 80.75 257 HIS A N 1
ATOM 2050 C CA . HIS A 1 257 ? 26.145 -5.745 5.343 1.00 80.75 257 HIS A CA 1
ATOM 2051 C C . HIS A 1 257 ? 25.843 -4.456 4.573 1.00 80.75 257 HIS A C 1
ATOM 2053 O O . HIS A 1 257 ? 25.173 -4.470 3.544 1.00 80.75 257 HIS A O 1
ATOM 2059 N N . SER A 1 258 ? 26.390 -3.332 5.041 1.00 82.06 258 SER A N 1
ATOM 2060 C CA . SER A 1 258 ? 26.120 -1.989 4.494 1.00 82.06 258 SER A CA 1
ATOM 2061 C C . SER A 1 258 ? 26.504 -1.781 3.021 1.00 82.06 258 SER A C 1
ATOM 2063 O O . SER A 1 258 ? 26.088 -0.801 2.410 1.00 82.06 258 SER A O 1
ATOM 2065 N N . SER A 1 259 ? 27.291 -2.687 2.432 1.00 81.19 259 SER A N 1
ATOM 2066 C CA . SER A 1 259 ? 27.615 -2.710 0.998 1.00 81.19 259 SER A CA 1
ATOM 2067 C C . SER A 1 259 ? 26.576 -3.440 0.137 1.00 81.19 259 SER A C 1
ATOM 2069 O O . SER A 1 259 ? 26.810 -3.646 -1.057 1.00 81.19 259 SER A O 1
ATOM 2071 N N . CYS A 1 260 ? 25.493 -3.910 0.750 1.00 82.12 260 CYS A N 1
ATOM 2072 C CA . CYS A 1 260 ? 24.382 -4.576 0.093 1.00 82.12 260 CYS A CA 1
ATOM 2073 C C . CYS A 1 260 ? 23.145 -3.678 0.132 1.00 82.12 260 CYS A C 1
ATOM 2075 O O . CYS A 1 260 ? 22.981 -2.853 1.029 1.00 82.12 260 CYS A O 1
ATOM 2077 N N . SER A 1 261 ? 22.263 -3.864 -0.838 1.00 79.50 261 SER A N 1
ATOM 2078 C CA . SER A 1 261 ? 20.958 -3.222 -0.905 1.00 79.50 261 SER A CA 1
ATOM 2079 C C . SER A 1 261 ? 19.982 -4.175 -1.579 1.00 79.50 261 SER A C 1
ATOM 2081 O O . SER A 1 261 ? 20.282 -4.721 -2.640 1.00 79.50 261 SER A O 1
ATOM 2083 N N . TRP A 1 262 ? 18.812 -4.368 -0.984 1.00 76.88 262 TRP A N 1
ATOM 2084 C CA . TRP A 1 262 ? 17.715 -5.057 -1.653 1.00 76.88 262 TRP A CA 1
ATOM 2085 C C . TRP A 1 262 ? 17.014 -4.076 -2.591 1.00 76.88 262 TRP A C 1
ATOM 2087 O O . TRP A 1 262 ? 16.657 -2.972 -2.186 1.00 76.88 262 TRP A O 1
ATOM 2097 N N . TYR A 1 263 ? 16.869 -4.474 -3.844 1.00 63.22 263 TYR A N 1
ATOM 2098 C CA . TYR A 1 263 ? 16.078 -3.830 -4.873 1.00 63.22 263 TYR A CA 1
ATOM 2099 C C . TYR A 1 263 ? 14.901 -4.742 -5.158 1.00 63.22 263 TYR A C 1
ATOM 2101 O O . TYR A 1 263 ? 15.090 -5.880 -5.558 1.00 63.22 263 TYR A O 1
ATOM 2109 N N . ASP A 1 264 ? 13.703 -4.223 -4.954 1.00 61.44 264 ASP A N 1
ATOM 2110 C CA . ASP A 1 264 ? 12.465 -4.980 -5.071 1.00 61.44 264 ASP A CA 1
ATOM 2111 C C . ASP A 1 264 ? 12.339 -6.159 -4.086 1.00 61.44 264 ASP A C 1
ATOM 2113 O O . ASP A 1 264 ? 13.261 -6.945 -3.853 1.00 61.44 264 ASP A O 1
ATOM 2117 N N . GLY A 1 265 ? 11.173 -6.245 -3.459 1.00 44.88 265 GLY A N 1
ATOM 2118 C CA . GLY A 1 265 ? 10.877 -7.332 -2.535 1.00 44.88 265 GLY A CA 1
ATOM 2119 C C . GLY A 1 265 ? 9.821 -7.028 -1.500 1.00 44.88 265 GLY A C 1
ATOM 2120 O O . GLY A 1 265 ? 9.958 -7.403 -0.343 1.00 44.88 265 GLY A O 1
ATOM 2121 N N . HIS A 1 266 ? 8.751 -6.337 -1.873 1.00 47.94 266 HIS A N 1
ATOM 2122 C CA . HIS A 1 266 ? 7.629 -6.058 -0.977 1.00 47.94 266 HIS A CA 1
ATOM 2123 C C . HIS A 1 266 ? 6.759 -7.291 -0.656 1.00 47.94 266 HIS A C 1
ATOM 2125 O O . HIS A 1 266 ? 5.548 -7.154 -0.502 1.00 47.94 266 HIS A O 1
ATOM 2131 N N . CYS A 1 267 ? 7.350 -8.484 -0.522 1.00 49.59 267 CYS A N 1
ATOM 2132 C CA . CYS A 1 267 ? 6.617 -9.742 -0.379 1.00 49.59 267 CYS A CA 1
ATOM 2133 C C . CYS A 1 267 ? 5.559 -9.923 -1.477 1.00 49.59 267 CYS A C 1
ATOM 2135 O O . CYS A 1 267 ? 4.405 -10.241 -1.193 1.00 49.59 267 CYS A O 1
ATOM 2137 N N . CYS A 1 268 ? 5.951 -9.729 -2.741 1.00 55.94 268 CYS A N 1
ATOM 2138 C CA . CYS A 1 268 ? 5.106 -10.044 -3.892 1.00 55.94 268 CYS A CA 1
ATOM 2139 C C . CYS A 1 268 ? 5.130 -11.555 -4.114 1.00 55.94 268 CYS A C 1
ATOM 2141 O O . CYS A 1 268 ? 5.751 -12.066 -5.044 1.00 55.94 268 CYS A O 1
ATOM 2143 N N . TRP A 1 269 ? 4.489 -12.271 -3.198 1.00 64.75 269 TRP A N 1
ATOM 2144 C CA . TRP A 1 269 ? 4.366 -13.707 -3.290 1.00 64.75 269 TRP A CA 1
ATOM 2145 C C . TRP A 1 269 ? 3.452 -14.070 -4.458 1.00 64.75 269 TRP A C 1
ATOM 2147 O O . TRP A 1 269 ? 2.239 -13.876 -4.391 1.00 64.75 269 TRP A O 1
ATOM 2157 N N . SER A 1 270 ? 4.031 -14.586 -5.536 1.00 59.59 270 SER A N 1
ATOM 2158 C CA . SER A 1 270 ? 3.294 -15.136 -6.661 1.00 59.59 270 SER A CA 1
ATOM 2159 C C . SER A 1 270 ? 2.820 -16.547 -6.317 1.00 59.59 270 SER A C 1
ATOM 2161 O O . SER A 1 270 ? 3.576 -17.378 -5.810 1.00 59.59 270 SER A O 1
ATOM 2163 N N . GLU A 1 271 ? 1.538 -16.808 -6.557 1.00 60.69 271 GLU A N 1
ATOM 2164 C CA . GLU A 1 271 ? 0.956 -18.146 -6.473 1.00 60.69 271 GLU A CA 1
ATOM 2165 C C . GLU A 1 271 ? 1.119 -18.816 -7.839 1.00 60.69 271 GLU A C 1
ATOM 2167 O O . GLU A 1 271 ? 0.754 -18.240 -8.873 1.00 60.69 271 GLU A O 1
ATOM 2172 N N . HIS A 1 272 ? 1.710 -20.010 -7.874 1.00 52.22 272 HIS A N 1
ATOM 2173 C CA . HIS A 1 272 ? 1.890 -20.714 -9.137 1.00 52.22 272 HIS A CA 1
ATOM 2174 C C . HIS A 1 272 ? 0.525 -21.255 -9.596 1.00 52.22 272 HIS A C 1
ATOM 2176 O O . HIS A 1 272 ? -0.009 -22.188 -9.016 1.00 52.22 272 HIS A O 1
ATOM 2182 N N . GLN A 1 273 ? -0.075 -20.687 -10.650 1.00 44.34 273 GLN A N 1
ATOM 2183 C CA . GLN A 1 273 ? -1.474 -20.980 -11.041 1.00 44.34 273 GLN A CA 1
ATOM 2184 C C . GLN A 1 273 ? -1.783 -22.458 -11.353 1.00 44.34 273 GLN A C 1
ATOM 2186 O O . GLN A 1 273 ? -2.949 -22.845 -11.393 1.00 44.34 273 GLN A O 1
ATOM 2191 N N . GLN A 1 274 ? -0.761 -23.274 -11.616 1.00 47.59 274 GLN A N 1
ATOM 2192 C CA . GLN A 1 274 ? -0.914 -24.713 -11.862 1.00 47.59 274 GLN A CA 1
ATOM 2193 C C . GLN A 1 274 ? -0.821 -25.556 -10.587 1.00 47.59 274 GLN A C 1
ATOM 2195 O O . GLN A 1 274 ? -1.250 -26.707 -10.601 1.00 47.59 274 GLN A O 1
ATOM 2200 N N . ASP A 1 275 ? -0.289 -24.988 -9.507 1.00 53.31 275 ASP A N 1
ATOM 2201 C CA . ASP A 1 275 ? -0.064 -25.668 -8.244 1.00 53.31 275 ASP A CA 1
ATOM 2202 C C . ASP A 1 275 ? -0.321 -24.694 -7.084 1.00 53.31 275 ASP A C 1
ATOM 2204 O O . ASP A 1 275 ? 0.540 -23.903 -6.697 1.00 53.31 275 ASP A O 1
ATOM 2208 N N . MET A 1 276 ? -1.533 -24.753 -6.520 1.00 55.25 276 MET A N 1
ATOM 2209 C CA . MET A 1 276 ? -1.936 -23.952 -5.350 1.00 55.25 276 MET A CA 1
ATOM 2210 C C . MET A 1 276 ? -1.059 -24.228 -4.114 1.00 55.25 276 MET A C 1
ATOM 2212 O O . MET A 1 276 ? -1.224 -23.580 -3.080 1.00 55.25 276 MET A O 1
ATOM 2216 N N . THR A 1 277 ? -0.154 -25.207 -4.193 1.00 70.06 277 THR A N 1
ATOM 2217 C CA . THR A 1 277 ? 0.746 -25.575 -3.111 1.00 70.06 277 THR A CA 1
ATOM 2218 C C . THR A 1 277 ? 2.070 -24.807 -3.123 1.00 70.06 277 THR A C 1
ATOM 2220 O O . THR A 1 277 ? 2.829 -24.933 -2.171 1.00 70.06 277 THR A O 1
ATOM 2223 N N . GLU A 1 278 ? 2.358 -23.965 -4.121 1.00 77.62 278 GLU A N 1
ATOM 2224 C CA . GLU A 1 278 ? 3.626 -23.228 -4.198 1.00 77.62 278 GLU A CA 1
ATOM 2225 C C . GLU A 1 278 ? 3.423 -21.707 -4.231 1.00 77.62 278 GLU A C 1
ATOM 2227 O O . GLU A 1 278 ? 2.686 -21.159 -5.057 1.00 77.62 278 GLU A O 1
ATOM 2232 N N . ARG A 1 279 ? 4.142 -21.004 -3.349 1.00 78.62 279 ARG A N 1
ATOM 2233 C CA . ARG A 1 279 ? 4.237 -19.540 -3.339 1.00 78.62 279 ARG A CA 1
ATOM 2234 C C . ARG A 1 279 ? 5.688 -19.097 -3.431 1.00 78.62 279 ARG A C 1
ATOM 2236 O O . ARG A 1 279 ? 6.526 -19.594 -2.679 1.00 78.62 279 ARG A O 1
ATOM 2243 N N . LYS A 1 280 ? 5.983 -18.135 -4.308 1.00 78.62 280 LYS A N 1
ATOM 2244 C CA . LYS A 1 280 ? 7.342 -17.611 -4.522 1.00 78.62 280 LYS A CA 1
ATOM 2245 C C . LYS A 1 280 ? 7.409 -16.116 -4.328 1.00 78.62 280 LYS A C 1
ATOM 2247 O O . LYS A 1 280 ? 6.601 -15.390 -4.883 1.00 78.62 280 LYS A O 1
ATOM 2252 N N . ASN A 1 281 ? 8.406 -15.653 -3.598 1.00 77.44 281 ASN A N 1
ATOM 2253 C CA . ASN A 1 281 ? 8.770 -14.252 -3.550 1.00 77.44 281 ASN A CA 1
ATOM 2254 C C . ASN A 1 281 ? 10.067 -14.043 -4.326 1.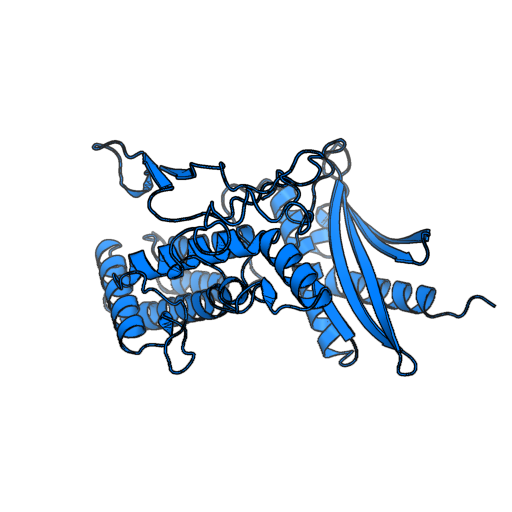00 77.44 281 ASN A C 1
ATOM 2256 O O . ASN A 1 281 ? 11.038 -14.765 -4.097 1.00 77.44 281 ASN A O 1
ATOM 2260 N N . HIS A 1 282 ? 10.067 -13.075 -5.234 1.00 74.06 282 HIS A N 1
ATOM 2261 C CA . HIS A 1 282 ? 11.212 -12.734 -6.064 1.00 74.06 282 HIS A CA 1
ATOM 2262 C C . HIS A 1 282 ? 11.735 -11.361 -5.647 1.00 74.06 282 HIS A C 1
ATOM 2264 O O . HIS A 1 282 ? 11.061 -10.355 -5.850 1.00 74.06 282 HIS A O 1
ATOM 2270 N N . ASP A 1 283 ? 12.958 -11.334 -5.130 1.00 77.06 283 ASP A N 1
ATOM 2271 C CA . ASP A 1 283 ? 13.653 -10.120 -4.713 1.00 77.06 283 ASP A CA 1
ATOM 2272 C C . ASP A 1 283 ? 14.948 -9.960 -5.516 1.00 77.06 283 ASP A C 1
ATOM 2274 O O . ASP A 1 283 ? 15.507 -10.941 -6.014 1.00 77.06 283 ASP A O 1
ATOM 2278 N N . VAL A 1 284 ? 15.489 -8.743 -5.615 1.00 73.00 284 VAL A N 1
ATOM 2279 C CA . VAL A 1 284 ? 16.820 -8.522 -6.202 1.00 73.00 284 VAL A CA 1
ATOM 2280 C C . VAL A 1 284 ? 17.786 -8.039 -5.130 1.00 73.00 284 VAL A C 1
ATOM 2282 O O . VAL A 1 284 ? 17.701 -6.930 -4.624 1.00 73.00 284 VAL A O 1
ATOM 2285 N N . LEU A 1 285 ? 18.789 -8.841 -4.794 1.00 81.56 285 LEU A N 1
ATOM 2286 C CA . LEU A 1 285 ? 19.894 -8.395 -3.958 1.00 81.56 285 LEU A CA 1
ATOM 2287 C C . LEU A 1 285 ? 20.973 -7.751 -4.824 1.00 81.56 285 LEU A C 1
ATOM 2289 O O . LEU A 1 285 ? 21.604 -8.411 -5.649 1.00 81.56 285 LEU A O 1
ATOM 2293 N N . SER A 1 286 ? 21.258 -6.476 -4.591 1.00 79.56 286 SER A N 1
ATOM 2294 C CA . SER A 1 286 ? 22.467 -5.838 -5.098 1.00 79.56 286 SER A CA 1
ATOM 2295 C C . SER A 1 286 ? 23.549 -5.815 -4.037 1.00 79.56 286 SER A C 1
ATOM 2297 O O . SER A 1 286 ? 23.298 -5.529 -2.868 1.00 79.56 286 SER A O 1
ATOM 2299 N N . TYR A 1 287 ? 24.782 -6.071 -4.451 1.00 80.25 287 TYR A N 1
ATOM 2300 C CA . TYR A 1 287 ? 25.933 -6.003 -3.565 1.00 80.25 287 TYR A CA 1
ATOM 2301 C C . TYR A 1 287 ? 27.195 -5.595 -4.317 1.00 80.25 287 TYR A C 1
ATOM 2303 O O . TYR A 1 287 ? 27.365 -5.857 -5.512 1.00 80.25 287 TYR A O 1
ATOM 2311 N N . GLN A 1 288 ? 28.118 -4.953 -3.602 1.00 75.94 288 GLN A N 1
ATOM 2312 C CA . GLN A 1 288 ? 29.421 -4.604 -4.151 1.00 75.94 288 GLN A CA 1
ATOM 2313 C C . GLN A 1 288 ? 30.465 -5.668 -3.796 1.00 75.94 288 GLN A C 1
ATOM 2315 O O . GLN A 1 288 ? 30.771 -5.900 -2.629 1.00 75.94 288 GLN A O 1
ATOM 2320 N N . TYR A 1 289 ? 31.091 -6.272 -4.808 1.00 75.25 289 TYR A N 1
ATOM 2321 C CA . TYR A 1 289 ? 32.196 -7.214 -4.630 1.00 75.25 289 TYR A CA 1
ATOM 2322 C C . TYR A 1 289 ? 33.367 -6.848 -5.539 1.00 75.25 289 TYR A C 1
ATOM 2324 O O . TYR A 1 289 ? 33.213 -6.681 -6.751 1.00 75.25 289 TYR A O 1
ATOM 2332 N N . LYS A 1 290 ? 34.564 -6.692 -4.951 1.00 76.94 290 LYS A N 1
ATOM 2333 C CA . LYS A 1 290 ? 35.794 -6.259 -5.650 1.00 76.94 290 LYS A CA 1
ATOM 2334 C C . LYS A 1 290 ? 35.591 -4.991 -6.501 1.00 76.94 290 LYS A C 1
ATOM 2336 O O . LYS A 1 290 ? 36.051 -4.920 -7.638 1.00 76.94 290 LYS A O 1
ATOM 2341 N N . LYS A 1 291 ? 34.903 -3.986 -5.940 1.00 78.31 291 LYS A N 1
ATOM 2342 C CA . LYS A 1 291 ? 34.555 -2.704 -6.595 1.00 78.31 291 LYS A CA 1
ATOM 2343 C C . LYS A 1 291 ? 33.624 -2.820 -7.813 1.00 78.31 291 LYS A C 1
ATOM 2345 O O . LYS A 1 291 ? 33.432 -1.829 -8.512 1.00 78.31 291 LYS A O 1
ATOM 2350 N N . LYS A 1 292 ? 33.037 -3.991 -8.072 1.00 72.19 292 LYS A N 1
ATOM 2351 C CA . LYS A 1 292 ? 31.983 -4.177 -9.076 1.00 72.19 292 LYS A CA 1
ATOM 2352 C C . LYS A 1 292 ? 30.641 -4.349 -8.377 1.00 72.19 292 LYS A C 1
ATOM 2354 O O . LYS A 1 292 ? 30.586 -4.989 -7.329 1.00 72.19 292 LYS A O 1
ATOM 2359 N N . ASN A 1 293 ? 29.594 -3.784 -8.965 1.00 74.94 293 ASN A N 1
ATOM 2360 C CA . ASN A 1 293 ? 28.226 -3.990 -8.509 1.00 74.94 293 ASN A CA 1
ATOM 2361 C C . ASN A 1 293 ? 27.685 -5.257 -9.164 1.00 74.94 293 ASN A C 1
ATOM 2363 O O . ASN A 1 293 ? 27.852 -5.453 -10.369 1.00 74.94 293 ASN A O 1
ATOM 2367 N N . TRP A 1 294 ? 27.062 -6.095 -8.355 1.00 76.50 294 TRP A N 1
ATOM 2368 C CA . TRP A 1 294 ? 26.404 -7.323 -8.763 1.00 76.50 294 TRP A CA 1
ATOM 2369 C C . TRP A 1 294 ? 24.937 -7.217 -8.385 1.00 76.50 294 TRP A C 1
ATOM 2371 O O . TRP A 1 294 ? 24.616 -6.603 -7.372 1.00 76.50 294 TRP A O 1
ATOM 2381 N N . MET A 1 295 ? 24.072 -7.806 -9.201 1.00 73.75 295 MET A N 1
ATOM 2382 C CA . MET A 1 295 ? 22.655 -7.972 -8.902 1.00 73.75 295 MET A CA 1
ATOM 2383 C C . MET A 1 295 ? 22.342 -9.453 -8.967 1.00 73.75 295 MET A C 1
ATOM 2385 O O . MET A 1 295 ? 22.819 -10.148 -9.867 1.00 73.75 295 MET A O 1
ATOM 2389 N N . LEU A 1 296 ? 21.568 -9.917 -8.003 1.00 75.62 296 LEU A N 1
ATOM 2390 C CA . LEU A 1 296 ? 21.240 -11.311 -7.832 1.00 75.62 296 LEU A CA 1
ATOM 2391 C C . LEU A 1 296 ? 19.743 -11.431 -7.591 1.00 75.62 296 LEU A C 1
ATOM 2393 O O . LEU A 1 296 ? 19.230 -10.822 -6.660 1.00 75.62 296 LEU A O 1
ATOM 2397 N N . ILE A 1 297 ? 19.053 -12.215 -8.413 1.00 74.00 297 ILE A N 1
ATOM 2398 C CA . ILE A 1 297 ? 17.647 -12.533 -8.161 1.00 74.00 297 ILE A CA 1
ATOM 2399 C C . ILE A 1 297 ? 17.627 -13.576 -7.051 1.00 74.00 297 ILE A C 1
ATOM 2401 O O . ILE A 1 297 ? 18.199 -14.652 -7.220 1.00 74.00 297 ILE A O 1
ATOM 2405 N N . ILE A 1 298 ? 17.009 -13.247 -5.928 1.00 78.12 298 ILE A N 1
ATOM 2406 C CA . ILE A 1 298 ? 16.757 -14.144 -4.809 1.00 78.12 298 ILE A CA 1
ATOM 2407 C C . ILE A 1 298 ? 15.303 -14.583 -4.890 1.00 78.12 298 ILE A C 1
ATOM 2409 O O . ILE A 1 298 ? 14.402 -13.762 -5.020 1.00 78.12 298 ILE A O 1
ATOM 2413 N N . VAL A 1 299 ? 15.076 -15.886 -4.816 1.00 77.62 299 VAL A N 1
ATOM 2414 C CA . VAL A 1 299 ? 13.745 -16.481 -4.823 1.00 77.62 299 VAL A CA 1
ATOM 2415 C C . VAL A 1 299 ? 13.536 -17.170 -3.490 1.00 77.62 299 VAL A C 1
ATOM 2417 O O . VAL A 1 299 ? 14.226 -18.141 -3.200 1.00 77.62 299 VAL A O 1
ATOM 2420 N N . CYS A 1 300 ? 12.597 -16.693 -2.685 1.00 78.94 300 CYS A N 1
ATOM 2421 C CA . CYS A 1 300 ? 12.124 -17.433 -1.523 1.00 78.94 300 CYS A CA 1
ATOM 2422 C C . CYS A 1 300 ? 10.897 -18.248 -1.934 1.00 78.94 300 CYS A C 1
ATOM 2424 O O . CYS A 1 300 ? 9.910 -17.668 -2.379 1.00 78.94 300 CYS A O 1
ATOM 2426 N N . SER A 1 301 ? 10.930 -19.568 -1.782 1.00 80.19 301 SER A N 1
ATOM 2427 C CA . SER A 1 301 ? 9.795 -20.453 -2.067 1.00 80.19 301 SER A CA 1
ATOM 2428 C C . SER A 1 301 ? 9.212 -21.021 -0.772 1.00 80.19 301 SER A C 1
ATOM 2430 O O . SER A 1 301 ? 9.933 -21.354 0.174 1.00 80.19 301 SER A O 1
ATOM 2432 N N . VAL A 1 302 ? 7.883 -21.109 -0.725 1.00 81.06 302 VAL A N 1
ATOM 2433 C CA . VAL A 1 302 ? 7.136 -21.883 0.268 1.00 81.06 302 VAL A CA 1
ATOM 2434 C C . VAL A 1 302 ? 6.301 -22.905 -0.478 1.00 81.06 302 VAL A C 1
ATOM 2436 O O . VAL A 1 302 ? 5.426 -22.532 -1.258 1.00 81.06 302 VAL A O 1
ATOM 2439 N N . HIS A 1 303 ? 6.552 -24.180 -0.202 1.00 81.06 303 HIS A N 1
ATOM 2440 C CA . HIS A 1 303 ? 5.711 -25.275 -0.668 1.00 81.06 303 HIS A CA 1
ATOM 2441 C C . HIS A 1 303 ? 4.875 -25.822 0.478 1.00 81.06 303 HIS A C 1
ATOM 2443 O O . HIS A 1 303 ? 5.405 -26.084 1.560 1.00 81.06 303 HIS A O 1
ATOM 2449 N N . PHE A 1 304 ? 3.598 -26.041 0.217 1.00 78.19 304 PHE A N 1
ATOM 2450 C CA . PHE A 1 304 ? 2.672 -26.782 1.054 1.00 78.19 304 PHE A CA 1
ATOM 2451 C C . PHE A 1 304 ? 2.596 -28.219 0.516 1.00 78.19 304 PHE A C 1
ATOM 2453 O O . PHE A 1 304 ? 2.775 -28.450 -0.675 1.00 78.19 304 PHE A O 1
ATOM 2460 N N . ASP A 1 305 ? 2.368 -29.213 1.366 1.00 76.12 305 ASP A N 1
ATOM 2461 C CA . ASP A 1 305 ? 1.869 -30.494 0.864 1.00 76.12 305 ASP A CA 1
ATOM 2462 C C . ASP A 1 305 ? 0.349 -30.422 0.651 1.00 76.12 305 ASP A C 1
ATOM 2464 O O . ASP A 1 305 ? -0.310 -29.495 1.126 1.00 76.12 305 ASP A O 1
ATOM 2468 N N . ASP A 1 306 ? -0.222 -31.410 -0.044 1.00 70.75 306 ASP A N 1
ATOM 2469 C CA . ASP A 1 306 ? -1.660 -31.468 -0.365 1.00 70.75 306 ASP A CA 1
ATOM 2470 C C . ASP A 1 306 ? -2.576 -31.375 0.875 1.00 70.75 306 ASP A C 1
ATOM 2472 O O . ASP A 1 306 ? -3.759 -31.053 0.762 1.00 70.75 306 ASP A O 1
ATOM 2476 N N . ASN A 1 307 ? -2.030 -31.640 2.067 1.00 67.44 307 ASN A N 1
ATOM 2477 C CA . ASN A 1 307 ? -2.740 -31.590 3.343 1.00 67.44 307 ASN A CA 1
ATOM 2478 C C . ASN A 1 307 ? -2.498 -30.282 4.131 1.00 67.44 307 ASN A C 1
ATOM 2480 O O . ASN A 1 307 ? -3.170 -30.047 5.134 1.00 67.44 307 ASN A O 1
ATOM 2484 N N . GLY A 1 308 ? -1.570 -29.415 3.703 1.00 63.06 308 GLY A N 1
ATOM 2485 C CA . GLY A 1 308 ? -1.174 -28.193 4.421 1.00 63.06 308 GLY A CA 1
ATOM 2486 C C . GLY A 1 308 ? -0.447 -28.449 5.753 1.00 63.06 308 GLY A C 1
ATOM 2487 O O . GLY A 1 308 ? -0.366 -27.560 6.614 1.00 63.06 308 GLY A O 1
ATOM 2488 N N . ASP A 1 309 ? 0.062 -29.667 5.924 1.00 66.38 309 ASP A N 1
ATOM 2489 C CA . ASP A 1 309 ? 0.676 -30.205 7.134 1.00 66.38 309 ASP A CA 1
ATOM 2490 C C . ASP A 1 309 ? 2.199 -30.113 7.107 1.00 66.38 309 ASP A C 1
ATOM 2492 O O . ASP A 1 309 ? 2.846 -30.290 8.143 1.00 66.38 309 ASP A O 1
ATOM 2496 N N . ILE A 1 310 ? 2.796 -29.834 5.949 1.00 69.25 310 ILE A N 1
ATOM 2497 C CA . ILE A 1 310 ? 4.240 -29.680 5.834 1.00 69.25 310 ILE A CA 1
ATOM 2498 C C . ILE A 1 310 ? 4.597 -28.502 4.928 1.00 69.25 310 ILE A C 1
ATOM 2500 O O . ILE A 1 310 ? 4.117 -28.390 3.806 1.00 69.25 310 ILE A O 1
ATOM 2504 N N . PHE A 1 311 ? 5.488 -27.646 5.429 1.00 73.81 311 PHE A N 1
ATOM 2505 C CA . PHE A 1 311 ? 6.032 -26.481 4.744 1.00 73.81 311 PHE A CA 1
ATOM 2506 C C . PHE A 1 311 ? 7.465 -26.785 4.333 1.00 73.81 311 PHE A C 1
ATOM 2508 O O . PHE A 1 311 ? 8.291 -27.117 5.186 1.00 73.81 311 PHE A O 1
ATOM 2515 N N . THR A 1 312 ? 7.776 -26.655 3.049 1.00 77.06 312 THR A N 1
ATOM 2516 C CA . THR A 1 312 ? 9.166 -26.647 2.584 1.00 77.06 312 THR A CA 1
ATOM 2517 C C . THR A 1 312 ? 9.543 -25.218 2.260 1.00 77.06 312 THR A C 1
ATOM 2519 O O . THR A 1 312 ? 8.886 -24.575 1.445 1.00 77.06 312 THR A O 1
ATOM 2522 N N . LEU A 1 313 ? 10.567 -24.723 2.943 1.00 73.06 313 LEU A N 1
ATOM 2523 C CA . LEU A 1 313 ? 11.104 -23.387 2.749 1.00 73.06 313 LEU A CA 1
ATOM 2524 C C . LEU A 1 313 ? 12.424 -23.504 2.004 1.00 73.06 313 LEU A C 1
ATOM 2526 O O . LEU A 1 313 ? 13.265 -24.326 2.379 1.00 73.06 313 LEU A O 1
ATOM 2530 N N . ALA A 1 314 ? 12.632 -22.671 0.995 1.00 74.00 314 ALA A N 1
ATOM 2531 C CA . ALA A 1 314 ? 13.921 -22.591 0.334 1.00 74.00 314 ALA A CA 1
ATOM 2532 C C . ALA A 1 314 ? 14.247 -21.172 -0.120 1.00 74.00 314 ALA A C 1
ATOM 2534 O O . ALA A 1 314 ? 13.369 -20.333 -0.327 1.00 74.00 314 ALA A O 1
ATOM 2535 N N . VAL A 1 315 ? 15.546 -20.915 -0.244 1.00 72.81 315 VAL A N 1
ATOM 2536 C CA . VAL A 1 315 ? 16.089 -19.683 -0.811 1.00 72.81 315 VAL A CA 1
ATOM 2537 C C . VAL A 1 315 ? 16.950 -20.079 -1.981 1.00 72.81 315 VAL A C 1
ATOM 2539 O O . VAL A 1 315 ? 17.927 -20.813 -1.830 1.00 72.81 315 VAL A O 1
ATOM 2542 N N . GLY A 1 316 ? 16.585 -19.592 -3.151 1.00 74.50 316 GLY A N 1
ATOM 2543 C CA . GLY A 1 316 ? 17.314 -19.844 -4.368 1.00 74.50 316 GLY A CA 1
ATOM 2544 C C . GLY A 1 316 ? 17.756 -18.580 -5.067 1.00 74.50 316 GLY A C 1
ATOM 2545 O O . GLY A 1 316 ? 17.358 -17.470 -4.727 1.00 74.50 316 GLY A O 1
ATOM 2546 N N . SER A 1 317 ? 18.603 -18.755 -6.067 1.00 73.81 317 SER A N 1
ATOM 2547 C CA . SER A 1 317 ? 18.989 -17.690 -6.972 1.00 73.81 317 SER A CA 1
ATOM 2548 C C . SER A 1 317 ? 19.281 -18.231 -8.359 1.00 73.81 317 SER A C 1
ATOM 2550 O O . SER A 1 317 ? 19.901 -19.287 -8.496 1.00 73.81 317 SER A O 1
ATOM 2552 N N . ASP A 1 318 ? 18.856 -17.496 -9.386 1.00 62.41 318 ASP A N 1
ATOM 2553 C CA . ASP A 1 318 ? 19.333 -17.727 -10.746 1.00 62.41 318 ASP A CA 1
ATOM 2554 C C . ASP A 1 318 ? 20.693 -17.043 -10.934 1.00 62.41 318 ASP A C 1
ATOM 2556 O O . ASP A 1 318 ? 20.812 -15.813 -10.907 1.00 62.41 318 ASP A O 1
ATOM 2560 N N . PHE A 1 319 ? 21.732 -17.856 -11.125 1.00 57.88 319 PHE A N 1
ATOM 2561 C CA . PHE A 1 319 ? 23.075 -17.388 -11.424 1.00 57.88 319 PHE A CA 1
ATOM 2562 C C . PHE A 1 319 ? 23.599 -18.033 -12.711 1.00 57.88 319 PHE A C 1
ATOM 2564 O O . PHE A 1 319 ? 23.930 -19.220 -12.749 1.00 57.88 319 PHE A O 1
ATOM 2571 N N . ASN A 1 320 ? 23.748 -17.223 -13.765 1.00 52.94 320 ASN A N 1
ATOM 2572 C CA . ASN A 1 320 ? 24.175 -17.653 -15.105 1.00 52.94 320 ASN A CA 1
ATOM 2573 C C . ASN A 1 320 ? 23.264 -18.726 -15.740 1.00 52.94 320 ASN A C 1
ATOM 2575 O O . ASN A 1 320 ? 23.766 -19.629 -16.413 1.00 52.94 320 ASN A O 1
ATOM 2579 N N . GLY A 1 321 ? 21.946 -18.643 -15.525 1.00 46.59 321 GLY A N 1
ATOM 2580 C CA . GLY A 1 321 ? 20.976 -19.602 -16.062 1.00 46.59 321 GLY A CA 1
ATOM 2581 C C . GLY A 1 321 ? 20.947 -20.930 -15.303 1.00 46.59 321 GLY A C 1
ATOM 2582 O O . GLY A 1 321 ? 20.407 -21.913 -15.806 1.00 46.59 321 GLY A O 1
ATOM 2583 N N . ILE A 1 322 ? 21.567 -20.982 -14.120 1.00 51.47 322 ILE A N 1
ATOM 2584 C CA . ILE A 1 322 ? 21.503 -22.116 -13.200 1.00 51.47 322 ILE A CA 1
ATOM 2585 C C . ILE A 1 322 ? 20.802 -21.624 -11.941 1.00 51.47 322 ILE A C 1
ATOM 2587 O O . ILE A 1 322 ? 21.361 -20.833 -11.181 1.00 51.47 322 ILE A O 1
ATOM 2591 N N . TYR A 1 323 ? 19.592 -22.130 -11.716 1.00 64.31 323 TYR A N 1
ATOM 2592 C CA . TYR A 1 323 ? 18.878 -21.936 -10.466 1.00 64.31 323 TYR A CA 1
ATOM 2593 C C . TYR A 1 323 ? 19.509 -22.816 -9.384 1.00 64.31 323 TYR A C 1
ATOM 2595 O O . TYR A 1 323 ? 19.522 -24.044 -9.492 1.00 64.31 323 TYR A O 1
ATOM 2603 N N . VAL A 1 324 ? 20.087 -22.182 -8.368 1.00 65.19 324 VAL A N 1
ATOM 2604 C CA . VAL A 1 324 ? 20.607 -22.850 -7.173 1.00 65.19 324 VAL A CA 1
ATOM 2605 C C . VAL A 1 324 ? 19.611 -22.605 -6.061 1.00 65.19 324 VAL A C 1
ATOM 2607 O O . VAL A 1 324 ? 19.421 -21.457 -5.685 1.00 65.19 324 VAL A O 1
ATOM 2610 N N . GLU A 1 325 ? 19.005 -23.663 -5.535 1.00 74.81 325 GLU A N 1
ATOM 2611 C CA . GLU A 1 325 ? 18.047 -23.610 -4.432 1.00 74.81 325 GLU A CA 1
ATOM 2612 C C . GLU A 1 325 ? 18.655 -24.265 -3.191 1.00 74.81 325 GLU A C 1
ATOM 2614 O O . GLU A 1 325 ? 19.156 -25.391 -3.253 1.00 74.81 325 GLU A O 1
ATOM 2619 N N . LEU A 1 326 ? 18.644 -23.549 -2.067 1.00 67.75 326 LEU A N 1
ATOM 2620 C CA . LEU A 1 326 ? 19.055 -24.072 -0.771 1.00 67.75 326 LEU A CA 1
ATOM 2621 C C . LEU A 1 326 ? 17.815 -24.291 0.097 1.00 67.75 326 LEU A C 1
ATOM 2623 O O . LEU A 1 326 ? 17.132 -23.316 0.428 1.00 67.75 326 LEU A O 1
ATOM 2627 N N . PRO A 1 327 ? 17.514 -25.542 0.487 1.00 72.94 327 PRO A N 1
ATOM 2628 C CA . PRO A 1 327 ? 16.409 -25.801 1.391 1.00 72.94 327 PRO A CA 1
ATOM 2629 C C . PRO A 1 327 ? 16.739 -25.230 2.774 1.00 72.94 327 PRO A C 1
ATOM 2631 O O . PRO A 1 327 ? 17.729 -25.615 3.393 1.00 72.94 327 PRO A O 1
ATOM 2634 N N . LEU A 1 328 ? 15.880 -24.341 3.271 1.00 66.06 328 LEU A N 1
ATOM 2635 C CA . LEU A 1 328 ? 15.889 -23.870 4.658 1.00 66.06 328 LEU A CA 1
ATOM 2636 C C . LEU A 1 328 ? 15.407 -24.967 5.612 1.00 66.06 328 LEU A C 1
ATOM 2638 O O . LEU A 1 328 ? 15.813 -25.015 6.770 1.00 66.06 328 LEU A O 1
ATOM 2642 N N . GLY A 1 329 ? 14.553 -25.864 5.116 1.00 73.31 329 GLY A N 1
ATOM 2643 C CA . GLY A 1 329 ? 14.069 -27.011 5.864 1.00 73.31 329 GLY A CA 1
ATOM 2644 C C . GLY A 1 329 ? 12.661 -27.428 5.469 1.00 73.31 329 GLY A C 1
ATOM 2645 O O . GLY A 1 329 ? 11.969 -26.761 4.695 1.00 73.31 329 GLY A O 1
ATOM 2646 N N . ARG A 1 330 ? 12.252 -28.570 6.021 1.00 77.94 330 ARG A N 1
ATOM 2647 C CA . ARG A 1 330 ? 10.900 -29.111 5.918 1.00 77.94 330 ARG A CA 1
ATOM 2648 C C . ARG A 1 330 ? 10.305 -29.126 7.321 1.00 77.94 330 ARG A C 1
ATOM 2650 O O . ARG A 1 330 ? 10.856 -29.782 8.200 1.00 77.94 330 ARG A O 1
ATOM 2657 N N . HIS A 1 331 ? 9.224 -28.385 7.524 1.00 76.19 331 HIS A N 1
ATOM 2658 C CA . HIS A 1 331 ? 8.677 -28.099 8.847 1.00 76.19 331 HIS A CA 1
ATOM 2659 C C . HIS A 1 331 ? 7.196 -28.432 8.919 1.00 76.19 331 HIS A C 1
ATOM 2661 O O . HIS A 1 331 ? 6.419 -28.083 8.035 1.00 76.19 331 HIS A O 1
ATOM 2667 N N . THR A 1 332 ? 6.784 -29.045 10.015 1.00 74.94 332 THR A N 1
ATOM 2668 C CA . THR A 1 332 ? 5.377 -29.144 10.396 1.00 74.94 332 THR A CA 1
ATOM 2669 C C . THR A 1 332 ? 4.858 -27.793 10.923 1.00 74.94 332 THR A C 1
ATOM 2671 O O . THR A 1 332 ? 5.633 -26.958 11.406 1.00 74.94 332 THR A O 1
ATOM 2674 N N . PRO A 1 333 ? 3.530 -27.561 10.921 1.00 66.38 333 PRO A N 1
ATOM 2675 C CA . PRO A 1 333 ? 2.893 -26.401 11.534 1.00 66.38 333 PRO A CA 1
ATOM 2676 C C . PRO A 1 333 ? 3.347 -26.087 12.961 1.00 66.38 333 PRO A C 1
ATOM 2678 O O . PRO A 1 333 ? 3.371 -24.927 13.368 1.00 66.38 333 PRO A O 1
ATOM 2681 N N . GLN A 1 334 ? 3.632 -27.125 13.747 1.00 68.94 334 GLN A N 1
ATOM 2682 C CA . GLN A 1 334 ? 3.987 -27.005 15.157 1.00 68.94 334 GLN A CA 1
ATOM 2683 C C . GLN A 1 334 ? 5.446 -26.574 15.317 1.00 68.94 334 GLN A C 1
ATOM 2685 O O . GLN A 1 334 ? 5.746 -25.751 16.180 1.00 68.94 334 GLN A O 1
ATOM 2690 N N . GLU A 1 335 ? 6.331 -27.062 14.448 1.00 70.19 335 GLU A N 1
ATOM 2691 C CA . GLU A 1 335 ? 7.742 -26.675 14.417 1.00 70.19 335 GLU A CA 1
ATOM 2692 C C . GLU A 1 335 ? 7.920 -25.209 14.011 1.00 70.19 335 GLU A C 1
ATOM 2694 O O . GLU A 1 335 ? 8.712 -24.509 14.634 1.00 70.19 335 GLU A O 1
ATOM 2699 N N . LEU A 1 336 ? 7.118 -24.703 13.064 1.00 66.19 336 LEU A N 1
ATOM 2700 C CA . LEU A 1 336 ? 7.140 -23.295 12.631 1.00 66.19 336 LEU A CA 1
ATOM 2701 C C . LEU A 1 336 ? 6.904 -22.287 13.763 1.00 66.19 336 LEU A C 1
ATOM 2703 O O . LEU A 1 336 ? 7.445 -21.188 13.722 1.00 66.19 336 LEU A O 1
ATOM 2707 N N . ASN A 1 337 ? 6.111 -22.637 14.779 1.00 65.00 337 ASN A N 1
ATOM 2708 C CA . ASN A 1 337 ? 5.866 -21.736 15.910 1.00 65.00 337 ASN A CA 1
ATOM 2709 C C . ASN A 1 337 ? 7.071 -21.615 16.853 1.00 65.00 337 ASN A C 1
ATOM 2711 O O . ASN A 1 337 ? 7.147 -20.650 17.609 1.00 65.00 337 ASN A O 1
ATOM 2715 N N . ASN A 1 338 ? 7.984 -22.588 16.815 1.00 65.00 338 ASN A N 1
ATOM 2716 C CA . ASN A 1 338 ? 9.170 -22.645 17.668 1.00 65.00 338 ASN A CA 1
ATOM 2717 C C . ASN A 1 338 ? 10.463 -22.352 16.893 1.00 65.00 338 ASN A C 1
ATOM 2719 O O . ASN A 1 338 ? 11.526 -22.224 17.501 1.00 65.00 338 ASN A O 1
ATOM 2723 N N . LEU A 1 339 ? 10.389 -22.275 15.563 1.00 64.56 339 LEU A N 1
ATOM 2724 C CA . LEU A 1 339 ? 11.536 -22.027 14.707 1.00 64.56 339 LEU A CA 1
ATOM 2725 C C . LEU A 1 339 ? 11.884 -20.536 14.719 1.00 64.56 339 LEU A C 1
ATOM 2727 O O . LEU A 1 339 ? 11.033 -19.685 14.464 1.00 64.56 339 LEU A O 1
ATOM 2731 N N . ASN A 1 340 ? 13.159 -20.215 14.938 1.00 71.19 340 ASN A N 1
ATOM 2732 C CA . ASN A 1 340 ? 13.670 -18.877 14.665 1.00 71.19 340 ASN A CA 1
ATOM 2733 C C . ASN A 1 340 ? 13.967 -18.755 13.162 1.00 71.19 340 ASN A C 1
ATOM 2735 O O . ASN A 1 340 ? 15.120 -18.822 12.736 1.00 71.19 340 ASN A O 1
ATOM 2739 N N . ILE A 1 341 ? 12.896 -18.651 12.367 1.00 68.31 341 ILE A N 1
ATOM 2740 C CA . ILE A 1 341 ? 12.940 -18.624 10.896 1.00 68.31 341 ILE A CA 1
ATOM 2741 C C . ILE A 1 341 ? 13.917 -17.552 10.403 1.00 68.31 341 ILE A C 1
ATOM 2743 O O . ILE A 1 341 ? 14.649 -17.793 9.453 1.00 68.31 341 ILE A O 1
ATOM 2747 N N . GLU A 1 342 ? 13.984 -16.404 11.078 1.00 66.25 342 GLU A N 1
ATOM 2748 C CA . GLU A 1 342 ? 14.867 -15.294 10.713 1.00 66.25 342 GLU A CA 1
ATOM 2749 C C . GLU A 1 342 ? 16.348 -15.699 10.708 1.00 66.25 342 GLU A C 1
ATOM 2751 O O . GLU A 1 342 ? 17.087 -15.353 9.788 1.00 66.25 342 GLU A O 1
ATOM 2756 N N . VAL A 1 343 ? 16.781 -16.453 11.725 1.00 71.75 343 VAL A N 1
ATOM 2757 C CA . VAL A 1 343 ? 18.177 -16.896 11.875 1.00 71.75 343 VAL A CA 1
ATOM 2758 C C . VAL A 1 343 ? 18.539 -17.949 10.832 1.00 71.75 343 VAL A C 1
ATOM 2760 O O . VAL A 1 343 ? 19.625 -17.898 10.257 1.00 71.75 343 VAL A O 1
ATOM 2763 N N . GLU A 1 344 ? 17.637 -18.895 10.575 1.00 72.50 344 GLU A N 1
ATOM 2764 C CA . GLU A 1 344 ? 17.834 -19.932 9.556 1.00 72.50 344 GLU A CA 1
ATOM 2765 C C . GLU A 1 344 ? 17.877 -19.313 8.151 1.00 72.50 344 GLU A C 1
ATOM 2767 O O . GLU A 1 344 ? 18.762 -19.630 7.356 1.00 72.50 344 GLU A O 1
ATOM 2772 N N . PHE A 1 345 ? 16.981 -18.359 7.885 1.00 71.88 345 PHE A N 1
ATOM 2773 C CA . PHE A 1 345 ? 16.932 -17.609 6.636 1.00 71.88 345 PHE A CA 1
ATOM 2774 C C . PHE A 1 345 ? 18.232 -16.836 6.387 1.00 71.88 345 PHE A C 1
ATOM 2776 O O . PHE A 1 345 ? 18.845 -16.948 5.325 1.00 71.88 345 PHE A O 1
ATOM 2783 N N . GLU A 1 346 ? 18.677 -16.067 7.383 1.00 71.44 346 GLU A N 1
ATOM 2784 C CA . GLU A 1 346 ? 19.924 -15.304 7.330 1.00 71.44 346 GLU A CA 1
ATOM 2785 C C . GLU A 1 346 ? 21.128 -16.220 7.068 1.00 71.44 346 GLU A C 1
ATOM 2787 O O . GLU A 1 346 ? 21.959 -15.922 6.205 1.00 71.44 346 GLU A O 1
ATOM 2792 N N . ARG A 1 347 ? 21.204 -17.363 7.765 1.00 78.38 347 ARG A N 1
ATOM 2793 C CA . ARG A 1 347 ? 22.292 -18.335 7.606 1.00 78.38 347 ARG A CA 1
ATOM 2794 C C . ARG A 1 347 ? 22.369 -18.874 6.180 1.00 78.38 347 ARG A C 1
ATOM 2796 O O . ARG A 1 347 ? 23.450 -18.870 5.589 1.00 78.38 347 ARG A O 1
ATOM 2803 N N . GLU A 1 348 ? 21.255 -19.334 5.620 1.00 75.38 348 GLU A N 1
ATOM 2804 C CA . GLU A 1 348 ? 21.272 -19.933 4.283 1.00 75.38 348 GLU A CA 1
ATOM 2805 C C . GLU A 1 348 ? 21.414 -18.899 3.168 1.00 75.38 348 GLU A C 1
ATOM 2807 O O . GLU A 1 348 ? 22.080 -19.175 2.171 1.00 75.38 348 GLU A O 1
ATOM 2812 N N . LEU A 1 349 ? 20.906 -17.677 3.349 1.00 72.62 349 LEU A N 1
ATOM 2813 C CA . LEU A 1 349 ? 21.202 -16.578 2.432 1.00 72.62 349 LEU A CA 1
ATOM 2814 C C . LEU A 1 349 ? 22.715 -16.305 2.376 1.00 72.62 349 LEU A C 1
ATOM 2816 O O . LEU A 1 349 ? 23.283 -16.164 1.292 1.00 72.62 349 LEU A O 1
ATOM 2820 N N . ILE A 1 350 ? 23.397 -16.281 3.526 1.00 72.31 350 ILE A N 1
ATOM 2821 C CA . ILE A 1 350 ? 24.859 -16.137 3.572 1.00 72.31 350 ILE A CA 1
ATOM 2822 C C . ILE A 1 350 ? 25.543 -17.305 2.847 1.00 72.31 350 ILE A C 1
ATOM 2824 O O . ILE A 1 350 ? 26.460 -17.073 2.053 1.00 72.31 350 ILE A O 1
ATOM 2828 N N . ASN A 1 351 ? 25.096 -18.546 3.065 1.00 71.69 351 ASN A N 1
ATOM 2829 C CA . ASN A 1 351 ? 25.632 -19.723 2.373 1.00 71.69 351 ASN A CA 1
ATOM 2830 C C . ASN A 1 351 ? 25.451 -19.623 0.851 1.00 71.69 351 ASN A C 1
ATOM 2832 O O . ASN A 1 351 ? 26.402 -19.868 0.104 1.00 71.69 351 ASN A O 1
ATOM 2836 N N . LEU A 1 352 ? 24.272 -19.204 0.386 1.00 70.81 352 LEU A N 1
ATOM 2837 C CA . LEU A 1 352 ? 23.965 -18.992 -1.028 1.00 70.81 352 LEU A CA 1
ATOM 2838 C C . LEU A 1 352 ? 24.932 -17.980 -1.650 1.00 70.81 352 LEU A C 1
ATOM 2840 O O . LEU A 1 352 ? 25.558 -18.252 -2.676 1.00 70.81 352 LEU A O 1
ATOM 2844 N N . LEU A 1 353 ? 25.146 -16.845 -0.983 1.00 69.75 353 LEU A N 1
ATOM 2845 C CA . LEU A 1 353 ? 26.080 -15.817 -1.443 1.00 69.75 353 LEU A CA 1
ATOM 2846 C C . LEU A 1 353 ? 27.534 -16.301 -1.446 1.00 69.75 353 LEU A C 1
ATOM 2848 O O . LEU A 1 353 ? 28.300 -15.955 -2.348 1.00 69.75 353 LEU A O 1
ATOM 2852 N N . GLN A 1 354 ? 27.936 -17.136 -0.485 1.00 71.06 354 GLN A N 1
ATOM 2853 C CA . GLN A 1 354 ? 29.261 -17.763 -0.479 1.00 71.06 354 GLN A CA 1
ATOM 2854 C C . GLN A 1 354 ? 29.442 -18.761 -1.630 1.00 71.06 354 GLN A C 1
ATOM 2856 O O . GLN A 1 354 ? 30.522 -18.826 -2.217 1.00 71.06 354 GLN A O 1
ATOM 2861 N N . ILE A 1 355 ? 28.403 -19.524 -1.975 1.00 69.00 355 ILE A N 1
ATOM 2862 C CA . ILE A 1 355 ? 28.419 -20.455 -3.111 1.00 69.00 355 ILE A CA 1
ATOM 2863 C C . ILE A 1 355 ? 28.568 -19.681 -4.423 1.00 69.00 355 ILE A C 1
ATOM 2865 O O . ILE A 1 355 ? 29.415 -20.026 -5.245 1.00 69.00 355 ILE A O 1
ATOM 2869 N N . ILE A 1 356 ? 27.804 -18.602 -4.587 1.00 64.19 356 ILE A N 1
ATOM 2870 C CA . ILE A 1 356 ? 27.786 -17.786 -5.808 1.00 64.19 356 ILE A CA 1
ATOM 2871 C C . ILE A 1 356 ? 29.075 -16.963 -5.966 1.00 64.19 356 ILE A C 1
ATOM 2873 O O . ILE A 1 356 ? 29.557 -16.755 -7.079 1.00 64.19 356 ILE A O 1
ATOM 2877 N N . SER A 1 357 ? 29.674 -16.513 -4.860 1.00 61.28 357 SER A N 1
ATOM 2878 C CA . SER A 1 357 ? 30.901 -15.701 -4.877 1.00 61.28 357 SER A CA 1
ATOM 2879 C C . SER A 1 357 ? 32.197 -16.504 -5.035 1.00 61.28 357 SER A C 1
ATOM 2881 O O . SER A 1 357 ? 33.247 -15.908 -5.306 1.00 61.28 357 SER A O 1
ATOM 2883 N N . LYS A 1 358 ? 32.165 -17.839 -4.901 1.00 59.41 358 LYS A N 1
ATOM 2884 C CA . LYS A 1 358 ? 33.339 -18.677 -5.174 1.00 59.41 358 LYS A CA 1
ATOM 2885 C C . LYS A 1 358 ? 33.646 -18.656 -6.678 1.00 59.41 358 LYS A C 1
ATOM 2887 O O . LYS A 1 358 ? 32.779 -18.994 -7.482 1.00 59.41 358 LYS A O 1
ATOM 2892 N N . PRO A 1 359 ? 34.871 -18.282 -7.091 1.00 46.56 359 PRO A N 1
ATOM 2893 C CA . PRO A 1 359 ? 35.243 -18.334 -8.496 1.00 46.56 359 PRO A CA 1
ATOM 2894 C C . PRO A 1 359 ? 35.140 -19.780 -8.989 1.00 46.56 359 PRO A C 1
ATOM 2896 O O . PRO A 1 359 ? 35.752 -20.678 -8.407 1.00 46.56 359 PRO A O 1
ATOM 2899 N N . LYS A 1 360 ? 34.379 -20.005 -10.066 1.00 49.72 360 LYS A N 1
ATOM 2900 C CA . LYS A 1 360 ? 34.541 -21.221 -10.865 1.00 49.72 360 LYS A CA 1
ATOM 2901 C C . LYS A 1 360 ? 35.942 -21.147 -11.478 1.00 49.72 360 LYS A C 1
ATOM 2903 O O . LYS A 1 360 ? 36.224 -20.211 -12.225 1.00 49.72 360 LYS A O 1
ATOM 2908 N N . HIS A 1 361 ? 36.819 -22.050 -11.045 1.00 37.09 361 HIS A N 1
ATOM 2909 C CA . HIS A 1 361 ? 38.134 -22.254 -11.645 1.00 37.09 361 HIS A CA 1
ATOM 2910 C C . HIS A 1 361 ? 38.015 -22.783 -13.069 1.00 37.09 361 HIS A C 1
ATOM 2912 O O . HIS A 1 361 ? 37.075 -23.575 -13.315 1.00 37.09 361 HIS A O 1
#

Organism: NCBI:txid392033

Sequence (361 aa):
HAKGVVHRDIKPINLLVSCDVNAPIETAEIYVIDFGLSYIENREDDVDLTSFEKKEKYEQTCFGATIGNFFFRVPQLNSASIKQMTAKEKNVLLDVRRSPTIDASSICAILFWLITNIEPGPKIRDEYNLAPHQNQKAESQIMNKIEEAANQSGITKNLLPKLKMQLTNYLMSTFDKGFENAEHQWTVDQLEYRLESIRHLLQPKTTSLDQQLSDATKSLLSFESVTTVPNLSPIELKFHKISLAYESAKAKFIAQHSSCSWYDGHCCWSEHQQDMTERKNHDVLSYQYKKKNWMLIIVCSVHFDDNGDIFTLAVGSDFNGIYVELPLGRHTPQELNNLNIEVEFERELINLLQIISKPKH

Foldseek 3Di:
DLQQKAQQQDAPVQWDWDDDPPDDSVPIDIDGHDSVVMAHPPDPPRPPPVCVPVPDPCVVVPVLPDRYQQQLFAQLSVDDDPVPDDPVSVVVVVVLSSDLLGNQLNVLSVVLCVQLVPDRDSHQADPVRDGPCNDPSSLVSNLVSLLVLCVVQVPDPVCSVVLSVLVSVLSSVLSVQSRDHSQRHDRPVRSVLSVVLVVLLSHNDPDDDVVSVVVNCCSSPDPPPPPDDPPDDPLRSLVSVLLSLLVVLQVVLCVVAVQKDKRDWPPPWRQDVVDNFKTKTWIWMWGADPNDIDIWIKIWMWGADPVSQKIWTWIWTQDPNDIDIDTLDIDGPVVSVVDSSSVSSNVVVVVNVVVNPDDDD

Radius of gyration: 22.95 Å; chains: 1; bounding box: 70×56×65 Å